Protein AF-A0A9X6YD37-F1 (afdb_monomer)

Organism: Bacillus thuringiensis (NCBI:txid1428)

Radius of gyration: 27.45 Å; Cα contacts (8 Å, |Δi|>4): 552; chains: 1; bounding box: 78×82×68 Å

pLDDT: mean 79.51, std 25.02, range [24.58, 98.94]

Secondary structure (DSSP, 8-state):
-----------------SSHHHHHHHHHHHHHHHHHHHHHHHTTTT--TT-S---------------------------------------------EEETTEEEEE-PPPSS-TTT----B----EEEEEE----STT-SHHHHHHHHHHHHHTT-------SEEE-SS-EEE-S-TTB--S-SSSTTSHHHHHEEEEEEP--TTS-HHHHHHHHHHHHHHHHHHH---GGGEEETHHHH----SHHHHHTT-HHHHHHHHHHHHHHHHS----STTSTTHHHHHHHHHTTS---SBTTB--TTSPPPHHHHHHHHHHHTTPPP-----TTTTTS-GGGHHHHHHHHHTTS-----

Mean predicted aligned error: 15.75 Å

Structure (mmCIF, N/CA/C/O backbone):
data_AF-A0A9X6YD37-F1
#
_entry.id   AF-A0A9X6YD37-F1
#
loop_
_atom_site.group_PDB
_atom_site.id
_atom_site.type_symbol
_atom_site.label_atom_id
_atom_site.label_alt_id
_atom_site.label_comp_id
_atom_site.label_asym_id
_atom_site.label_entity_id
_atom_site.label_seq_id
_atom_site.pdbx_PDB_ins_code
_atom_site.Cartn_x
_atom_site.Cartn_y
_atom_site.Cartn_z
_atom_site.occupancy
_atom_site.B_iso_or_equiv
_atom_site.auth_seq_id
_atom_site.auth_comp_id
_atom_site.auth_asym_id
_atom_site.auth_atom_id
_atom_site.pdbx_PDB_model_num
ATOM 1 N N . MET A 1 1 ? 39.885 62.714 34.997 1.00 41.88 1 MET A N 1
ATOM 2 C CA . MET A 1 1 ? 38.493 62.573 35.474 1.00 41.88 1 MET A CA 1
ATOM 3 C C . MET A 1 1 ? 37.636 63.638 34.804 1.00 41.88 1 MET A C 1
ATOM 5 O O . MET A 1 1 ? 37.645 64.754 35.293 1.00 41.88 1 MET A O 1
ATOM 9 N N . VAL A 1 2 ? 36.972 63.315 33.689 1.00 27.22 2 VAL A N 1
ATOM 10 C CA . VAL A 1 2 ? 35.873 64.084 33.054 1.00 27.22 2 VAL A CA 1
ATOM 11 C C . VAL A 1 2 ? 35.110 63.052 32.198 1.00 27.22 2 VAL A C 1
ATOM 13 O O . VAL A 1 2 ? 35.724 62.433 31.340 1.00 27.22 2 VAL A O 1
ATOM 16 N N . SER A 1 3 ? 33.977 62.547 32.694 1.00 28.02 3 SER A N 1
ATOM 17 C CA . SER A 1 3 ? 32.592 62.860 32.279 1.00 28.02 3 SER A CA 1
ATOM 18 C C . SER A 1 3 ? 32.094 62.009 31.105 1.00 28.02 3 SER A C 1
ATOM 20 O O . SER A 1 3 ? 32.569 62.141 29.984 1.00 28.02 3 SER A O 1
ATOM 22 N N . PHE A 1 4 ? 31.107 61.159 31.400 1.00 29.56 4 PHE A N 1
ATOM 23 C CA . PHE A 1 4 ? 30.283 60.414 30.448 1.00 29.56 4 PHE A CA 1
ATOM 24 C C . PHE A 1 4 ? 29.167 61.318 29.900 1.00 29.56 4 PHE A C 1
ATOM 26 O O . PHE A 1 4 ? 28.528 62.021 30.681 1.00 29.56 4 PHE A O 1
ATOM 33 N N . ALA A 1 5 ? 28.916 61.256 28.591 1.00 30.06 5 ALA A N 1
ATOM 34 C CA . ALA A 1 5 ? 27.665 61.664 27.951 1.00 30.06 5 ALA A CA 1
ATOM 35 C C . ALA A 1 5 ? 27.466 60.866 26.643 1.00 30.06 5 ALA A C 1
ATOM 37 O O . ALA A 1 5 ? 28.423 60.647 25.899 1.00 30.06 5 ALA A O 1
ATOM 38 N N . GLU A 1 6 ? 26.228 60.413 26.430 1.00 32.59 6 GLU A N 1
ATOM 39 C CA . GLU A 1 6 ? 25.647 59.784 25.225 1.00 32.59 6 GLU A CA 1
ATOM 40 C C . GLU A 1 6 ? 25.691 60.772 24.019 1.00 32.59 6 GLU A C 1
ATOM 42 O O . GLU A 1 6 ? 25.964 61.950 24.223 1.00 32.59 6 GLU A O 1
ATOM 47 N N . GLU A 1 7 ? 25.497 60.452 22.728 1.00 30.61 7 GLU A N 1
ATOM 48 C CA . GLU A 1 7 ? 24.493 59.610 22.058 1.00 30.61 7 GLU A CA 1
ATOM 49 C C . GLU A 1 7 ? 24.778 59.535 20.516 1.00 30.61 7 GLU A C 1
ATOM 51 O O . GLU A 1 7 ? 25.411 60.429 19.961 1.00 30.61 7 GLU A O 1
ATOM 56 N N . GLN A 1 8 ? 24.200 58.520 19.843 1.00 28.52 8 GLN A N 1
ATOM 57 C CA . GLN A 1 8 ? 23.796 58.395 18.410 1.00 28.52 8 GLN A CA 1
ATOM 58 C C . GLN A 1 8 ? 24.805 58.132 17.242 1.00 28.52 8 GLN A C 1
ATOM 60 O O . GLN A 1 8 ? 25.531 59.004 16.781 1.00 28.52 8 GLN A O 1
ATOM 65 N N . GLN A 1 9 ? 24.603 56.942 16.631 1.00 30.17 9 GLN A N 1
ATOM 66 C CA . GLN A 1 9 ? 24.305 56.641 15.200 1.00 30.17 9 GLN A CA 1
ATOM 67 C C . GLN A 1 9 ? 25.302 55.960 14.218 1.00 30.17 9 GLN A C 1
ATOM 69 O O . GLN A 1 9 ? 26.293 56.533 13.779 1.00 30.17 9 GLN A O 1
ATOM 74 N N . SER A 1 10 ? 24.791 54.826 13.677 1.00 30.97 10 SER A N 1
ATOM 75 C CA . SER A 1 10 ? 24.916 54.287 12.294 1.00 30.97 10 SER A CA 1
ATOM 76 C C . SER A 1 10 ? 26.166 53.415 11.986 1.00 30.97 10 SER A C 1
ATOM 78 O O . SER A 1 10 ? 27.227 53.678 12.526 1.00 30.97 10 SER A O 1
ATOM 80 N N . VAL A 1 11 ? 26.189 52.327 11.191 1.00 32.78 11 VAL A N 1
ATOM 81 C CA . VAL A 1 11 ? 25.286 51.656 10.227 1.00 32.78 11 VAL A CA 1
ATOM 82 C C . VAL A 1 11 ? 25.618 50.143 10.202 1.00 32.78 11 VAL A C 1
ATOM 84 O O . VAL A 1 11 ? 26.776 49.745 10.300 1.00 32.78 11 VAL A O 1
ATOM 87 N N . ASN A 1 12 ? 24.590 49.310 10.009 1.00 34.09 12 ASN A N 1
ATOM 88 C CA . ASN A 1 12 ? 24.649 47.880 9.673 1.00 34.09 12 ASN A CA 1
ATOM 89 C C . ASN A 1 12 ? 25.434 47.583 8.378 1.00 34.09 12 ASN A C 1
ATOM 91 O O . ASN A 1 12 ? 25.084 48.106 7.325 1.00 34.09 12 ASN A O 1
ATOM 95 N N . ASN A 1 13 ? 26.346 46.607 8.399 1.00 32.19 13 ASN A N 1
ATOM 96 C CA . ASN A 1 13 ? 26.712 45.872 7.183 1.00 32.19 13 ASN A CA 1
ATOM 97 C C . ASN A 1 13 ? 26.864 44.370 7.484 1.00 32.19 13 ASN A C 1
ATOM 99 O O . ASN A 1 13 ? 27.941 43.887 7.824 1.00 32.19 13 ASN A O 1
ATOM 103 N N . LYS A 1 14 ? 25.756 43.624 7.387 1.00 38.66 14 LYS A N 1
ATOM 104 C CA . LYS A 1 14 ? 25.769 42.166 7.209 1.00 38.66 14 LYS A CA 1
ATOM 105 C C . LYS A 1 14 ? 25.257 41.878 5.803 1.00 38.66 14 LYS A C 1
ATOM 107 O O . LYS A 1 14 ? 24.058 41.955 5.549 1.00 38.66 14 LYS A O 1
ATOM 112 N N . GLN A 1 15 ? 26.184 41.587 4.895 1.00 35.03 15 GLN A N 1
ATOM 113 C CA . GLN A 1 15 ? 25.869 41.036 3.583 1.00 35.03 15 GLN A CA 1
ATOM 114 C C . GLN A 1 15 ? 25.327 39.608 3.719 1.00 35.03 15 GLN A C 1
ATOM 116 O O . GLN A 1 15 ? 25.775 38.816 4.547 1.00 35.03 15 GLN A O 1
ATOM 121 N N . SER A 1 16 ? 24.324 39.348 2.888 1.00 39.00 16 SER A N 1
ATOM 122 C CA . SER A 1 16 ? 23.495 38.153 2.778 1.00 39.00 16 SER A CA 1
ATOM 123 C C . SER A 1 16 ? 24.267 36.952 2.215 1.00 39.00 16 SER A C 1
ATOM 125 O O . SER A 1 16 ? 24.843 37.049 1.135 1.00 39.00 16 SER A O 1
ATOM 127 N N . THR A 1 17 ? 24.239 35.812 2.912 1.00 41.12 17 THR A N 1
ATOM 128 C CA . THR A 1 17 ? 24.793 34.519 2.451 1.00 41.12 17 THR A CA 1
ATOM 129 C C . THR A 1 17 ? 23.745 33.401 2.349 1.00 41.12 17 THR A C 1
ATOM 131 O O . THR A 1 17 ? 24.103 32.242 2.167 1.00 41.12 17 THR A O 1
ATOM 134 N N . SER A 1 18 ? 22.443 33.701 2.410 1.00 44.03 18 SER A N 1
ATOM 135 C CA . SER A 1 18 ? 21.394 32.665 2.486 1.00 44.03 18 SER A CA 1
ATOM 136 C C . SER A 1 18 ? 20.695 32.299 1.167 1.00 44.03 18 SER A C 1
ATOM 138 O O . SER A 1 18 ? 19.870 31.395 1.174 1.00 44.03 18 SER A O 1
ATOM 140 N N . LEU A 1 19 ? 21.012 32.930 0.029 1.00 38.62 19 LEU A N 1
ATOM 141 C CA . LEU A 1 19 ? 20.291 32.684 -1.239 1.00 38.62 19 LEU A CA 1
ATOM 142 C C . LEU A 1 19 ? 21.006 31.748 -2.231 1.00 38.62 19 LEU A C 1
ATOM 144 O O . LEU A 1 19 ? 20.349 31.160 -3.083 1.00 38.62 19 LEU A O 1
ATOM 148 N N . GLN A 1 20 ? 22.328 31.562 -2.132 1.00 38.41 20 GLN A N 1
ATOM 149 C CA . GLN A 1 20 ? 23.073 30.723 -3.090 1.00 38.41 20 GLN A CA 1
ATOM 150 C C . GLN A 1 20 ? 23.093 29.232 -2.728 1.00 38.41 20 GLN A C 1
ATOM 152 O O . GLN A 1 20 ? 23.161 28.396 -3.622 1.00 38.41 20 GLN A O 1
ATOM 157 N N . VAL A 1 21 ? 22.995 28.879 -1.441 1.00 41.38 21 VAL A N 1
ATOM 158 C CA . VAL A 1 21 ? 23.021 27.472 -0.999 1.00 41.38 21 VAL A CA 1
ATOM 159 C C . VAL A 1 21 ? 21.741 26.742 -1.413 1.00 41.38 21 VAL A C 1
ATOM 161 O O . VAL A 1 21 ? 21.817 25.624 -1.909 1.00 41.38 21 VAL A O 1
ATOM 164 N N . GLN A 1 22 ? 20.587 27.403 -1.292 1.00 39.09 22 GLN A N 1
ATOM 165 C CA . GLN A 1 22 ? 19.283 26.807 -1.592 1.00 39.09 22 GLN A CA 1
ATOM 166 C C . GLN A 1 22 ? 19.053 26.613 -3.102 1.00 39.09 22 GLN A C 1
ATOM 168 O O . GLN A 1 22 ? 18.557 25.574 -3.525 1.00 39.09 22 GLN A O 1
ATOM 173 N N . GLY A 1 23 ? 19.520 27.555 -3.932 1.00 35.28 23 GLY A N 1
ATOM 174 C CA . GLY A 1 23 ? 19.479 27.404 -5.391 1.00 35.28 23 GLY A CA 1
ATOM 175 C C . GLY A 1 23 ? 20.362 26.263 -5.911 1.00 35.28 23 GLY A C 1
ATOM 176 O O . GLY A 1 23 ? 20.002 25.609 -6.885 1.00 35.28 23 GLY A O 1
ATOM 177 N N . ASN A 1 24 ? 21.488 25.980 -5.246 1.00 48.34 24 ASN A N 1
ATOM 178 C CA . ASN A 1 24 ? 22.375 24.881 -5.631 1.00 48.34 24 ASN A CA 1
ATOM 179 C C . ASN A 1 24 ? 21.826 23.511 -5.204 1.00 48.34 24 ASN A C 1
ATOM 181 O O . ASN A 1 24 ? 21.979 22.546 -5.946 1.00 48.34 24 ASN A O 1
ATOM 185 N N . THR A 1 25 ? 21.178 23.414 -4.037 1.00 51.91 25 THR A N 1
ATOM 186 C CA . THR A 1 25 ? 20.537 22.169 -3.582 1.00 51.91 25 THR A CA 1
ATOM 187 C C . THR A 1 25 ? 19.315 21.810 -4.417 1.00 51.91 25 THR A C 1
ATOM 189 O O . THR A 1 25 ? 19.158 20.642 -4.759 1.00 51.91 25 THR A O 1
ATOM 192 N N . ASP A 1 26 ? 18.501 22.795 -4.808 1.00 50.69 26 ASP A N 1
ATOM 193 C CA . ASP A 1 26 ? 17.331 22.552 -5.657 1.00 50.69 26 ASP A CA 1
ATOM 194 C C . ASP A 1 26 ? 17.757 22.102 -7.061 1.00 50.69 26 ASP A C 1
ATOM 196 O O . ASP A 1 26 ? 17.211 21.135 -7.586 1.00 50.69 26 ASP A O 1
ATOM 200 N N . GLN A 1 27 ? 18.792 22.720 -7.650 1.00 50.16 27 GLN A N 1
ATOM 201 C CA . GLN A 1 27 ? 19.320 22.257 -8.936 1.00 50.16 27 GLN A CA 1
ATOM 202 C C . GLN A 1 27 ? 19.935 20.856 -8.847 1.00 50.16 27 GLN A C 1
ATOM 204 O O . GLN A 1 27 ? 19.638 20.014 -9.694 1.00 50.16 27 GLN A O 1
ATOM 209 N N . LEU A 1 28 ? 20.718 20.562 -7.804 1.00 59.84 28 LEU A N 1
ATOM 210 C CA . LEU A 1 28 ? 21.297 19.230 -7.617 1.00 59.84 28 LEU A CA 1
ATOM 211 C C . LEU A 1 28 ? 20.200 18.159 -7.466 1.00 59.84 28 LEU A C 1
ATOM 213 O O . LEU A 1 28 ? 20.264 17.133 -8.140 1.00 59.84 28 LEU A O 1
ATOM 217 N N . GLN A 1 29 ? 19.153 18.439 -6.679 1.00 62.69 29 GLN A N 1
ATOM 218 C CA . GLN A 1 29 ? 18.010 17.539 -6.500 1.00 62.69 29 GLN A CA 1
ATOM 219 C C . GLN A 1 29 ? 17.231 17.323 -7.808 1.00 62.69 29 GLN A C 1
ATOM 221 O O . GLN A 1 29 ? 16.863 16.195 -8.131 1.00 62.69 29 GLN A O 1
ATOM 226 N N . THR A 1 30 ? 17.018 18.376 -8.607 1.00 62.97 30 THR A N 1
ATOM 227 C CA . THR A 1 30 ? 16.357 18.231 -9.918 1.00 62.97 30 THR A CA 1
ATOM 228 C C . THR A 1 30 ? 17.178 17.385 -10.889 1.00 62.97 30 THR A C 1
ATOM 230 O O . THR A 1 30 ? 16.616 16.552 -11.596 1.00 62.97 30 THR A O 1
ATOM 233 N N . THR A 1 31 ? 18.512 17.513 -10.878 1.00 67.69 31 THR A N 1
ATOM 234 C CA . THR A 1 31 ? 19.377 16.679 -11.726 1.00 67.69 31 THR A CA 1
ATOM 235 C C . THR A 1 31 ? 19.383 15.212 -11.299 1.00 67.69 31 THR A C 1
ATOM 237 O O . THR A 1 31 ? 19.421 14.335 -12.161 1.00 67.69 31 THR A O 1
ATOM 240 N N . THR A 1 32 ? 19.293 14.925 -9.995 1.00 77.06 32 THR A N 1
ATOM 241 C CA . THR A 1 32 ? 19.176 13.548 -9.496 1.00 77.06 32 THR A CA 1
ATOM 242 C C . THR A 1 32 ? 17.808 12.939 -9.796 1.00 77.06 32 THR A C 1
ATOM 244 O O . THR A 1 32 ? 17.746 11.774 -10.181 1.00 77.06 32 THR A O 1
ATOM 247 N N . ASP A 1 33 ? 16.725 13.716 -9.711 1.00 82.81 33 ASP A N 1
ATOM 248 C CA . ASP A 1 33 ? 15.375 13.244 -10.047 1.00 82.81 33 ASP A CA 1
ATOM 249 C C . ASP A 1 33 ? 15.251 12.927 -11.549 1.00 82.81 33 ASP A C 1
ATOM 251 O O . ASP A 1 33 ? 14.711 11.887 -11.923 1.00 82.81 33 ASP A O 1
ATOM 255 N N . GLU A 1 34 ? 15.812 13.760 -12.433 1.00 87.25 34 GLU A N 1
ATOM 256 C CA . GLU A 1 34 ? 15.837 13.471 -13.874 1.00 87.25 34 GLU A CA 1
ATOM 257 C C . GLU A 1 34 ? 16.631 12.201 -14.211 1.00 87.25 34 GLU A C 1
ATOM 259 O O . GLU A 1 34 ? 16.234 11.431 -15.089 1.00 87.25 34 GLU A O 1
ATOM 264 N N . GLN A 1 35 ? 17.759 11.972 -13.532 1.00 88.50 35 GLN A N 1
ATOM 265 C CA . GLN A 1 35 ? 18.550 10.750 -13.698 1.00 88.50 35 GLN A CA 1
ATOM 266 C C . GLN A 1 35 ? 17.790 9.520 -13.197 1.00 88.50 35 GLN A C 1
ATOM 268 O O . GLN A 1 35 ? 17.765 8.500 -13.889 1.00 88.50 35 GLN A O 1
ATOM 273 N N . ALA A 1 36 ? 17.122 9.630 -12.047 1.00 90.06 36 ALA A N 1
ATOM 274 C CA . ALA A 1 36 ? 16.279 8.571 -11.516 1.00 90.06 36 ALA A CA 1
ATOM 275 C C . ALA A 1 36 ? 15.148 8.227 -12.493 1.00 90.06 36 ALA A C 1
ATOM 277 O O . ALA A 1 36 ? 15.006 7.064 -12.860 1.00 90.06 36 ALA A O 1
ATOM 278 N N . LEU A 1 37 ? 14.409 9.217 -13.002 1.00 91.50 37 LEU A N 1
ATOM 279 C CA . LEU A 1 37 ? 13.328 8.998 -13.970 1.00 91.50 37 LEU A CA 1
ATOM 280 C C . LEU A 1 37 ? 13.812 8.315 -15.253 1.00 91.50 37 LEU A C 1
ATOM 282 O O . LEU A 1 37 ? 13.164 7.384 -15.722 1.00 91.50 37 LEU A O 1
ATOM 286 N N . LYS A 1 38 ? 14.968 8.724 -15.790 1.00 90.25 38 LYS A N 1
ATOM 287 C CA . LYS A 1 38 ? 15.583 8.057 -16.951 1.00 90.25 38 LYS A CA 1
ATOM 288 C C . LYS A 1 38 ? 15.954 6.608 -16.648 1.00 90.25 38 LYS A C 1
ATOM 290 O O . LYS A 1 38 ? 15.753 5.744 -17.490 1.00 90.25 38 LYS A O 1
ATOM 295 N N . SER A 1 39 ? 16.480 6.336 -15.453 1.00 92.19 39 SER A N 1
ATOM 296 C CA . SER A 1 39 ? 16.801 4.964 -15.049 1.00 92.19 39 SER A CA 1
ATOM 297 C C . SER A 1 39 ? 15.550 4.101 -14.882 1.00 92.19 39 SER A C 1
ATOM 299 O O . SER A 1 39 ? 15.573 2.923 -15.223 1.00 92.19 39 SER A O 1
ATOM 301 N N . ILE A 1 40 ? 14.458 4.685 -14.372 1.00 90.25 40 ILE A N 1
ATOM 302 C CA . ILE A 1 40 ? 13.177 3.998 -14.211 1.00 90.25 40 ILE A CA 1
ATOM 303 C C . ILE A 1 40 ? 12.614 3.669 -15.589 1.00 90.25 40 ILE A C 1
ATOM 305 O O . ILE A 1 40 ? 12.310 2.508 -15.826 1.00 90.25 40 ILE A O 1
ATOM 309 N N . GLU A 1 41 ? 12.576 4.627 -16.518 1.00 87.62 41 GLU A N 1
ATOM 310 C CA . GLU A 1 41 ? 12.210 4.356 -17.915 1.00 87.62 41 GLU A CA 1
ATOM 311 C C . GLU A 1 41 ? 13.028 3.192 -18.493 1.00 87.62 41 GLU A C 1
ATOM 313 O O . GLU A 1 41 ? 12.453 2.205 -18.944 1.00 87.62 41 GLU A O 1
ATOM 318 N N . ALA A 1 42 ? 14.357 3.241 -18.363 1.00 84.88 42 ALA A N 1
ATOM 319 C CA . ALA A 1 42 ? 15.250 2.207 -18.882 1.00 84.88 42 ALA A CA 1
ATOM 320 C C . ALA A 1 42 ? 15.012 0.816 -18.263 1.00 84.88 42 ALA A C 1
ATOM 322 O O . ALA A 1 42 ? 15.075 -0.183 -18.973 1.00 84.88 42 ALA A O 1
ATOM 323 N N . SER A 1 43 ? 14.690 0.722 -16.963 1.00 83.50 43 SER A N 1
ATOM 324 C CA . SER A 1 43 ? 14.372 -0.564 -16.298 1.00 83.50 43 SER A CA 1
ATOM 325 C C . SER A 1 43 ? 13.112 -1.247 -16.837 1.00 83.50 43 SER A C 1
ATOM 327 O O . SER A 1 43 ? 12.800 -2.392 -16.507 1.00 83.50 43 SER A O 1
ATOM 329 N N . PHE A 1 44 ? 12.385 -0.530 -17.678 1.00 81.62 44 PHE A N 1
ATOM 330 C CA . PHE A 1 44 ? 11.038 -0.834 -18.065 1.00 81.62 44 PHE A CA 1
ATOM 331 C C . PHE A 1 44 ? 10.864 -0.889 -19.592 1.00 81.62 44 PHE A C 1
ATOM 333 O O . PHE A 1 44 ? 9.889 -1.485 -20.035 1.00 81.62 44 PHE A O 1
ATOM 340 N N . GLU A 1 45 ? 11.814 -0.396 -20.395 1.00 71.62 45 GLU A N 1
ATOM 341 C CA . GLU A 1 45 ? 11.764 -0.364 -21.871 1.00 71.62 45 GLU A CA 1
ATOM 342 C C . GLU A 1 45 ? 11.360 -1.702 -22.529 1.00 71.62 45 GLU A C 1
ATOM 344 O O . GLU A 1 45 ? 10.629 -1.698 -23.516 1.00 71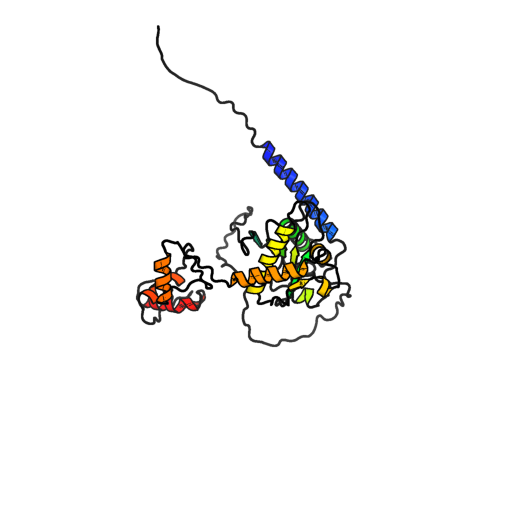.62 45 GLU A O 1
ATOM 349 N N . GLU A 1 46 ? 11.764 -2.848 -21.967 1.00 65.62 46 GLU A N 1
ATOM 350 C CA . GLU A 1 46 ? 11.473 -4.185 -22.524 1.00 65.62 46 GLU A CA 1
ATOM 351 C C . GLU A 1 46 ? 10.369 -4.959 -21.775 1.00 65.62 46 GLU A C 1
ATOM 353 O O . GLU A 1 46 ? 10.124 -6.137 -22.042 1.00 65.62 46 GLU A O 1
ATOM 358 N N . VAL A 1 47 ? 9.695 -4.330 -20.809 1.00 71.12 47 VAL A N 1
ATOM 359 C CA . VAL A 1 47 ? 8.711 -5.003 -19.949 1.00 71.12 47 VAL A CA 1
ATOM 360 C C . VAL A 1 47 ? 7.292 -4.741 -20.451 1.00 71.12 47 VAL A C 1
ATOM 362 O O . VAL A 1 47 ? 6.796 -3.627 -20.309 1.00 71.12 47 VAL A O 1
ATOM 365 N N . ASP A 1 48 ? 6.605 -5.773 -20.947 1.00 78.44 48 ASP A N 1
ATOM 366 C CA . ASP A 1 48 ? 5.160 -5.741 -21.217 1.00 78.44 48 ASP A CA 1
ATOM 367 C C . ASP A 1 48 ? 4.388 -6.497 -20.125 1.00 78.44 48 ASP A C 1
ATOM 369 O O . ASP A 1 48 ? 4.435 -7.727 -20.017 1.00 78.44 48 ASP A O 1
ATOM 373 N N . GLY A 1 49 ? 3.652 -5.744 -19.311 1.00 72.19 49 GLY A N 1
ATOM 374 C CA . GLY A 1 49 ? 2.817 -6.244 -18.227 1.00 72.19 49 GLY A CA 1
ATOM 375 C C . GLY A 1 49 ? 1.584 -7.027 -18.688 1.00 72.19 49 GLY A C 1
ATOM 376 O O . GLY A 1 49 ? 1.009 -7.750 -17.871 1.00 72.19 49 GLY A O 1
ATOM 377 N N . ARG A 1 50 ? 1.190 -6.959 -19.971 1.00 79.69 50 ARG A N 1
ATOM 378 C CA . ARG A 1 50 ? 0.167 -7.853 -20.548 1.00 79.69 50 ARG A CA 1
ATOM 379 C C . ARG A 1 50 ? 0.702 -9.262 -20.778 1.00 79.69 50 ARG A C 1
ATOM 381 O O . ARG A 1 50 ? -0.071 -10.202 -20.709 1.00 79.69 50 ARG A O 1
ATOM 388 N N . GLY A 1 51 ? 1.999 -9.445 -21.006 1.00 60.19 51 GLY A N 1
ATOM 389 C CA . GLY A 1 51 ? 2.546 -10.728 -21.453 1.00 60.19 51 GLY A CA 1
ATOM 390 C C . GLY A 1 51 ? 2.227 -11.016 -22.928 1.00 60.19 51 GLY A C 1
ATOM 391 O O . GLY A 1 51 ? 1.184 -10.629 -23.451 1.00 60.19 51 GLY A O 1
ATOM 392 N N . GLY A 1 52 ? 3.155 -11.687 -23.618 1.00 43.38 52 GLY A N 1
ATOM 393 C CA . GLY A 1 52 ? 3.084 -11.971 -25.055 1.00 43.38 52 GLY A CA 1
ATOM 394 C C . GLY A 1 52 ? 1.926 -12.896 -25.442 1.00 43.38 52 GLY A C 1
ATOM 395 O O . GLY A 1 52 ? 2.111 -14.093 -25.639 1.00 43.38 52 GLY A O 1
ATOM 396 N N . GLY A 1 53 ? 0.737 -12.324 -25.591 1.00 36.72 53 GLY A N 1
ATOM 397 C CA . GLY A 1 53 ? -0.427 -12.908 -26.235 1.00 36.72 53 GLY A CA 1
ATOM 398 C C . GLY A 1 53 ? -1.000 -11.862 -27.178 1.00 36.72 53 GLY A C 1
ATOM 399 O O . GLY A 1 53 ? -1.322 -10.754 -26.765 1.00 36.72 53 GLY A O 1
ATOM 400 N N . THR A 1 54 ? -1.076 -12.192 -28.465 1.00 29.08 54 THR A N 1
ATOM 401 C CA . THR A 1 54 ? -1.659 -11.344 -29.509 1.00 29.08 54 THR A CA 1
ATOM 402 C C . THR A 1 54 ? -2.984 -10.738 -29.052 1.00 29.08 54 THR A C 1
ATOM 404 O O . THR A 1 54 ? -3.921 -11.477 -28.750 1.00 29.08 54 THR A O 1
ATOM 407 N N . VAL A 1 55 ? -3.077 -9.408 -29.059 1.00 34.22 55 VAL A N 1
ATOM 408 C CA . VAL A 1 55 ? -4.345 -8.686 -28.941 1.00 34.22 55 VAL A CA 1
ATOM 409 C C . VAL A 1 55 ? -5.209 -9.072 -30.149 1.00 34.22 55 VAL A C 1
ATOM 411 O O . VAL A 1 55 ? -5.046 -8.522 -31.238 1.00 34.22 55 VAL A O 1
ATOM 414 N N . ASP A 1 56 ? -6.102 -10.056 -30.006 1.00 29.89 56 ASP A N 1
ATOM 415 C CA . ASP A 1 56 ? -7.156 -10.272 -31.000 1.00 29.89 56 ASP A CA 1
ATOM 416 C C . ASP A 1 56 ? -8.219 -9.197 -30.774 1.00 29.89 56 ASP A C 1
ATOM 418 O O . ASP A 1 56 ? -9.118 -9.336 -29.947 1.00 29.89 56 ASP A O 1
ATOM 422 N N . ASN A 1 57 ? -8.105 -8.103 -31.529 1.00 31.44 57 ASN A N 1
ATOM 423 C CA . ASN A 1 57 ? -9.056 -6.986 -31.588 1.00 31.44 57 ASN A CA 1
ATOM 424 C C . ASN A 1 57 ? -10.439 -7.382 -32.161 1.00 31.44 57 ASN A C 1
ATOM 426 O O . ASN A 1 57 ? -11.115 -6.584 -32.808 1.00 31.44 57 ASN A O 1
ATOM 430 N N . ARG A 1 58 ? -10.892 -8.622 -31.955 1.00 30.05 58 ARG A N 1
ATOM 431 C CA . ARG A 1 58 ? -12.179 -9.137 -32.430 1.00 30.05 58 ARG A CA 1
ATOM 432 C C . ARG A 1 58 ? -12.882 -9.938 -31.346 1.00 30.05 58 ARG A C 1
ATOM 434 O O . ARG A 1 58 ? -13.040 -11.146 -31.466 1.00 30.05 58 ARG A O 1
ATOM 441 N N . LYS A 1 59 ? -13.358 -9.238 -30.318 1.00 31.00 59 LYS A N 1
ATOM 442 C CA . LYS A 1 59 ? -14.571 -9.601 -29.559 1.00 31.00 59 LYS A CA 1
ATOM 443 C C . LYS A 1 59 ? -15.038 -8.428 -28.695 1.00 31.00 59 LYS A C 1
ATOM 445 O O . LYS A 1 59 ? -15.235 -8.546 -27.495 1.00 31.00 59 LYS A O 1
ATOM 450 N N . VAL A 1 60 ? -15.247 -7.282 -29.339 1.00 31.55 60 VAL A N 1
ATOM 451 C CA . VAL A 1 60 ? -16.098 -6.221 -28.788 1.00 31.55 60 VAL A CA 1
ATOM 452 C C . VAL A 1 60 ? -17.490 -6.417 -29.373 1.00 31.55 60 VAL A C 1
ATOM 454 O O . VAL A 1 60 ? -17.911 -5.668 -30.239 1.00 31.55 60 VAL A O 1
ATOM 457 N N . ASP A 1 61 ? -18.154 -7.510 -29.003 1.00 32.41 61 ASP A N 1
ATOM 458 C CA . ASP A 1 61 ? -19.614 -7.554 -29.020 1.00 32.41 61 ASP A CA 1
ATOM 459 C C . ASP A 1 61 ? -20.135 -8.815 -28.337 1.00 32.41 61 ASP A C 1
ATOM 461 O O . ASP A 1 61 ? -19.583 -9.906 -28.488 1.00 32.41 61 ASP A O 1
ATOM 465 N N . SER A 1 62 ? -21.250 -8.642 -27.633 1.00 31.05 62 SER A N 1
ATOM 466 C CA . SER A 1 62 ? -22.000 -9.628 -26.850 1.00 31.05 62 SER A CA 1
ATOM 467 C C . SER A 1 62 ? -21.405 -10.013 -25.489 1.00 31.05 62 SER A C 1
ATOM 469 O O . SER A 1 62 ? -20.685 -10.990 -25.351 1.00 31.05 62 SER A O 1
ATOM 471 N N . LEU A 1 63 ? -21.832 -9.299 -24.446 1.00 28.88 63 LEU A N 1
ATOM 472 C CA . LEU A 1 63 ? -22.505 -9.930 -23.308 1.00 28.88 63 LEU A CA 1
ATOM 473 C C . LEU A 1 63 ? -23.513 -8.927 -22.734 1.00 28.88 63 LEU A C 1
ATOM 475 O O . LEU A 1 63 ? -23.177 -7.858 -22.229 1.00 28.88 63 LEU A O 1
ATOM 479 N N . GLN A 1 64 ? -24.785 -9.265 -22.932 1.00 28.48 64 GLN A N 1
ATOM 480 C CA . GLN A 1 64 ? -25.940 -8.527 -22.455 1.00 28.48 64 GLN A CA 1
ATOM 481 C C . GLN A 1 64 ? -26.037 -8.581 -20.928 1.00 28.48 64 GLN A C 1
ATOM 483 O O . GLN A 1 64 ? -25.801 -9.613 -20.307 1.00 28.48 64 GLN A O 1
ATOM 488 N N . ARG A 1 65 ? -26.461 -7.438 -20.383 1.00 33.59 65 ARG A N 1
ATOM 489 C CA . ARG A 1 65 ? -27.166 -7.208 -19.115 1.00 33.59 65 ARG A CA 1
ATOM 490 C C . ARG A 1 65 ? -27.630 -8.477 -18.384 1.00 33.59 65 ARG A C 1
ATOM 492 O O . ARG A 1 65 ? -28.571 -9.136 -18.820 1.00 33.59 65 ARG A O 1
ATOM 499 N N . SER A 1 66 ? -27.101 -8.679 -17.183 1.00 27.34 66 SER A N 1
ATOM 500 C CA . SER A 1 66 ? -27.874 -9.241 -16.077 1.00 27.34 66 SER A CA 1
ATOM 501 C C . SER A 1 66 ? -27.953 -8.185 -14.982 1.00 27.34 66 SER A C 1
ATOM 503 O O . SER A 1 66 ? -26.938 -7.826 -14.388 1.00 27.34 66 SER A O 1
ATOM 505 N N . GLU A 1 67 ? -29.155 -7.657 -14.760 1.00 34.97 67 GLU A N 1
ATOM 506 C CA . GLU A 1 67 ? -29.470 -6.850 -13.585 1.00 34.97 67 GLU A CA 1
ATOM 507 C C . GLU A 1 67 ? -29.248 -7.709 -12.335 1.00 34.97 67 GLU A C 1
ATOM 509 O O . GLU A 1 67 ? -29.895 -8.738 -12.148 1.00 34.97 67 GLU A O 1
ATOM 514 N N . GLY A 1 68 ? -28.284 -7.301 -11.512 1.00 26.23 68 GLY A N 1
ATOM 515 C CA . GLY A 1 68 ? -27.917 -7.948 -10.263 1.00 26.23 68 GLY A CA 1
ATOM 516 C C . GLY A 1 68 ? -27.633 -6.870 -9.228 1.00 26.23 68 GLY A C 1
ATOM 517 O O . GLY A 1 68 ? -26.671 -6.124 -9.353 1.00 26.23 68 GLY A O 1
ATOM 518 N N . ILE A 1 69 ? -28.556 -6.774 -8.278 1.00 26.94 69 ILE A N 1
ATOM 519 C CA . ILE A 1 69 ? -28.595 -5.987 -7.040 1.00 26.94 69 ILE A CA 1
ATOM 520 C C . ILE A 1 69 ? -27.218 -5.440 -6.613 1.00 26.94 69 ILE A C 1
ATOM 522 O O . ILE A 1 69 ? -26.328 -6.188 -6.218 1.00 26.94 69 ILE A O 1
ATOM 526 N N . HIS A 1 70 ? -27.082 -4.115 -6.693 1.00 26.53 70 HIS A N 1
ATOM 527 C CA . HIS A 1 70 ? -25.901 -3.357 -6.293 1.00 26.53 70 HIS A CA 1
ATOM 528 C C . HIS A 1 70 ? -25.792 -3.268 -4.765 1.00 26.53 70 HIS A C 1
ATOM 530 O O . HIS A 1 70 ? -26.580 -2.569 -4.129 1.00 26.53 70 HIS A O 1
ATOM 536 N N . GLU A 1 71 ? -24.778 -3.910 -4.190 1.00 27.97 71 GLU A N 1
ATOM 537 C CA . GLU A 1 71 ? -24.174 -3.460 -2.936 1.00 27.97 71 GLU A CA 1
ATOM 538 C C . GLU A 1 71 ? -22.962 -2.582 -3.288 1.00 27.97 71 GLU A C 1
ATOM 540 O O . GLU A 1 71 ? -22.013 -3.029 -3.932 1.00 27.97 71 GLU A O 1
ATOM 545 N N . GLU A 1 72 ? -23.026 -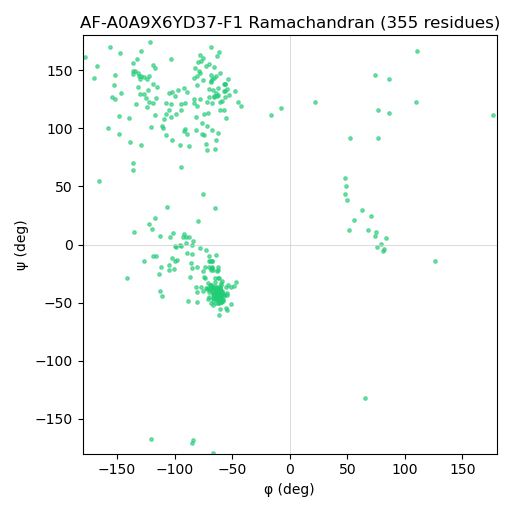1.296 -2.928 1.00 31.23 72 GLU A N 1
ATOM 546 C CA . GLU A 1 72 ? -21.918 -0.345 -3.049 1.00 31.23 72 GLU A CA 1
ATOM 547 C C . GLU A 1 72 ? -20.792 -0.723 -2.078 1.00 31.23 72 GLU A C 1
ATOM 549 O O . GLU A 1 72 ? -20.806 -0.344 -0.907 1.00 31.23 72 GLU A O 1
ATOM 554 N N . THR A 1 73 ? -19.755 -1.402 -2.562 1.00 30.25 73 THR A N 1
ATOM 555 C CA . THR A 1 73 ? -18.448 -1.383 -1.895 1.00 30.25 73 THR A CA 1
ATOM 556 C C . THR A 1 73 ? -17.638 -0.196 -2.411 1.00 30.25 73 THR A C 1
ATOM 558 O O . THR A 1 73 ? -16.861 -0.311 -3.356 1.00 30.25 73 THR A O 1
ATOM 561 N N . GLY A 1 74 ? -17.896 0.953 -1.783 1.00 30.58 74 GLY A N 1
ATOM 562 C CA . GLY A 1 74 ? -16.907 1.952 -1.372 1.00 30.58 74 GLY A CA 1
ATOM 563 C C . GLY A 1 74 ? -15.920 2.477 -2.412 1.00 30.58 74 GLY A C 1
ATOM 564 O O . GLY A 1 74 ? -14.783 2.021 -2.492 1.00 30.58 74 GLY A O 1
ATOM 565 N N . THR A 1 75 ? -16.290 3.574 -3.067 1.00 27.67 75 THR A N 1
ATOM 566 C CA . THR A 1 75 ? -15.313 4.614 -3.412 1.00 27.67 75 THR A CA 1
ATOM 567 C C . THR A 1 75 ? -14.814 5.224 -2.097 1.00 27.67 75 THR A C 1
ATOM 569 O O . THR A 1 75 ? -15.631 5.663 -1.286 1.00 27.67 75 THR A O 1
ATOM 572 N N . LEU A 1 76 ? -13.503 5.292 -1.857 1.00 32.47 76 LEU A N 1
ATOM 573 C CA . LEU A 1 76 ? -12.972 6.155 -0.798 1.00 32.47 76 LEU A CA 1
ATOM 574 C C . LEU A 1 76 ? -13.083 7.613 -1.272 1.00 32.47 76 LEU A C 1
ATOM 576 O O . LEU A 1 76 ? -12.167 8.154 -1.879 1.00 32.47 76 LEU A O 1
ATOM 580 N N . THR A 1 77 ? -14.230 8.252 -1.037 1.00 27.61 77 THR A N 1
ATOM 581 C CA . THR A 1 77 ? -14.399 9.704 -1.210 1.00 27.61 77 THR A CA 1
ATOM 582 C C . THR A 1 77 ? -14.489 10.401 0.141 1.00 27.61 77 THR A C 1
ATOM 584 O O . THR A 1 77 ? -15.406 10.143 0.920 1.00 27.61 77 THR A O 1
ATOM 587 N N . VAL A 1 78 ? -13.580 11.346 0.384 1.00 29.28 78 VAL A N 1
ATOM 588 C CA . VAL A 1 78 ? -13.733 12.406 1.396 1.00 29.28 78 VAL A CA 1
ATOM 589 C C . VAL A 1 78 ? -14.632 13.517 0.803 1.00 29.28 78 VAL A C 1
ATOM 591 O O . VAL A 1 78 ? -14.582 13.739 -0.409 1.00 29.28 78 VAL A O 1
ATOM 594 N N . PRO A 1 79 ? -15.491 14.207 1.588 1.00 26.27 79 PRO A N 1
ATOM 595 C CA . PRO A 1 79 ? -16.605 14.997 1.056 1.00 26.27 79 PRO A CA 1
ATOM 596 C C . PRO A 1 79 ? -16.167 16.190 0.201 1.00 26.27 79 PRO A C 1
ATOM 598 O O . PRO A 1 79 ? -15.367 17.026 0.620 1.00 26.27 79 PRO A O 1
ATOM 601 N N . ASN A 1 80 ? -16.771 16.308 -0.981 1.00 26.59 80 ASN A N 1
ATOM 602 C CA . ASN A 1 80 ? -16.569 17.416 -1.904 1.00 26.59 80 ASN A CA 1
ATOM 603 C C . ASN A 1 80 ? -17.435 18.614 -1.472 1.00 26.59 80 ASN A C 1
ATOM 605 O O . ASN A 1 80 ? -18.660 18.573 -1.578 1.00 26.59 80 ASN A O 1
ATOM 609 N N . ASN A 1 81 ? -16.815 19.686 -0.972 1.00 27.14 81 ASN A N 1
ATOM 610 C CA . ASN A 1 81 ? -17.517 20.931 -0.671 1.00 27.14 81 ASN A CA 1
ATOM 611 C C . ASN A 1 81 ? -17.690 21.733 -1.969 1.00 27.14 81 ASN A C 1
ATOM 613 O O . ASN A 1 81 ? -16.774 22.401 -2.453 1.00 27.14 81 ASN A O 1
ATOM 617 N N . SER A 1 82 ? -18.872 21.634 -2.568 1.00 26.02 82 SER A N 1
ATOM 618 C CA . SER A 1 82 ? -19.229 22.350 -3.785 1.00 26.02 82 SER A CA 1
ATOM 619 C C . SER A 1 82 ? -19.420 23.843 -3.510 1.00 26.02 82 SER A C 1
ATOM 621 O O . SER A 1 82 ? -20.483 24.266 -3.065 1.00 26.02 82 SER A O 1
ATOM 623 N N . ASN A 1 83 ? -18.422 24.657 -3.855 1.00 27.31 83 ASN A N 1
ATOM 624 C CA . ASN A 1 83 ? -18.645 26.035 -4.292 1.00 27.31 83 ASN A CA 1
ATOM 625 C C . ASN A 1 83 ? -17.581 26.447 -5.315 1.00 27.31 83 ASN A C 1
ATOM 627 O O . ASN A 1 83 ? -16.468 26.859 -4.996 1.00 27.31 83 ASN A O 1
ATOM 631 N N . ARG A 1 84 ? -17.949 26.300 -6.591 1.00 30.16 84 ARG A N 1
ATOM 632 C CA . ARG A 1 84 ? -17.127 26.631 -7.753 1.00 30.16 84 ARG A CA 1
ATOM 633 C C . ARG A 1 84 ? -17.403 28.078 -8.161 1.00 30.16 84 ARG A C 1
ATOM 635 O O . ARG A 1 84 ? -18.350 28.347 -8.892 1.00 30.16 84 ARG A O 1
ATOM 642 N N . THR A 1 85 ? -16.530 29.001 -7.770 1.00 24.58 85 THR A N 1
ATOM 643 C CA . THR A 1 85 ? -16.344 30.269 -8.495 1.00 24.58 85 THR A CA 1
ATOM 644 C C . THR A 1 85 ? -14.910 30.356 -8.996 1.00 24.58 85 THR A C 1
ATOM 646 O O . THR A 1 85 ? -13.964 30.259 -8.220 1.00 24.58 85 THR A O 1
ATOM 649 N N . LYS A 1 86 ? -14.777 30.501 -10.322 1.00 36.56 86 LYS A N 1
ATOM 650 C CA . LYS A 1 86 ? -13.529 30.636 -11.087 1.00 36.56 86 LYS A CA 1
ATOM 651 C C . LYS A 1 86 ? -12.526 31.569 -10.392 1.00 36.56 86 LYS A C 1
ATOM 653 O O . LYS A 1 86 ? -12.788 32.767 -10.298 1.00 36.56 86 LYS A O 1
ATOM 658 N N . ARG A 1 87 ? -11.345 31.062 -10.023 1.00 27.89 87 ARG A N 1
ATOM 659 C CA . ARG A 1 87 ? -10.149 31.893 -9.812 1.00 27.89 87 ARG A CA 1
ATOM 660 C C . ARG A 1 87 ? -8.856 31.095 -10.022 1.00 27.89 87 ARG A C 1
ATOM 662 O O . ARG A 1 87 ? -8.696 30.028 -9.455 1.00 27.89 87 ARG A O 1
ATOM 669 N N . SER A 1 88 ? -8.017 31.666 -10.890 1.00 24.83 88 SER A N 1
ATOM 670 C CA . SER A 1 88 ? -6.560 31.560 -11.080 1.00 24.83 88 SER A CA 1
ATOM 671 C C . SER A 1 88 ? -5.812 30.328 -10.554 1.00 24.83 88 SER A C 1
ATOM 673 O O . SER A 1 88 ? -5.758 30.088 -9.353 1.00 24.83 88 SER A O 1
ATOM 675 N N . LEU A 1 89 ? -5.120 29.652 -11.477 1.00 33.47 89 LEU A N 1
ATOM 676 C CA . LEU A 1 89 ? -4.095 28.637 -11.231 1.00 33.47 89 LEU A CA 1
ATOM 677 C C . LEU A 1 89 ? -2.960 29.208 -10.362 1.00 33.47 89 LEU A C 1
ATOM 679 O O . LEU A 1 89 ? -2.233 30.096 -10.800 1.00 33.47 89 LEU A O 1
ATOM 683 N N . SER A 1 90 ? -2.818 28.655 -9.161 1.00 25.17 90 SER A N 1
ATOM 684 C CA . SER A 1 90 ? -1.622 28.692 -8.313 1.00 25.17 90 SER A CA 1
ATOM 685 C C . SER A 1 90 ? -1.432 27.278 -7.744 1.00 25.17 90 SER A C 1
ATOM 687 O O . SER A 1 90 ? -2.431 26.571 -7.580 1.00 25.17 90 SER A O 1
ATOM 689 N N . PRO A 1 91 ? -0.192 26.827 -7.480 1.00 30.12 91 PRO A N 1
ATOM 690 C CA . PRO A 1 91 ? 0.084 25.432 -7.162 1.00 30.12 91 PRO A CA 1
ATOM 691 C C . PRO A 1 91 ? -0.538 25.073 -5.811 1.00 30.12 91 PRO A C 1
ATOM 693 O O . PRO A 1 91 ? -0.258 25.704 -4.793 1.00 30.12 91 PRO A O 1
ATOM 696 N N . ILE A 1 92 ? -1.416 24.073 -5.816 1.00 28.94 92 ILE A N 1
ATOM 697 C CA . ILE A 1 92 ? -1.983 23.496 -4.599 1.00 28.94 92 ILE A CA 1
ATOM 698 C C . ILE A 1 92 ? -0.894 22.607 -3.992 1.00 28.94 92 ILE A C 1
ATOM 700 O O . ILE A 1 92 ? -0.620 21.526 -4.503 1.00 28.94 92 ILE A O 1
ATOM 704 N N . SER A 1 93 ? -0.256 23.068 -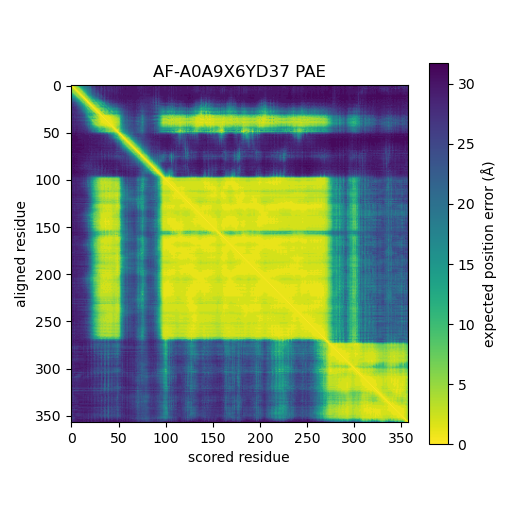2.917 1.00 26.50 93 SER A N 1
ATOM 705 C CA . SER A 1 93 ? 0.519 22.193 -2.034 1.00 26.50 93 SER A CA 1
ATOM 706 C C . SER A 1 93 ? -0.443 21.209 -1.351 1.00 26.50 93 SER A C 1
ATOM 708 O O . SER A 1 93 ? -1.423 21.674 -0.761 1.00 26.50 93 SER A O 1
ATOM 710 N N . PRO A 1 94 ? -0.215 19.882 -1.380 1.00 34.44 94 PRO A N 1
ATOM 711 C CA . PRO A 1 94 ? -1.103 18.943 -0.703 1.00 34.44 94 PRO A CA 1
ATOM 712 C C . PRO A 1 94 ? -0.925 19.081 0.814 1.00 34.44 94 PRO A C 1
ATOM 714 O O . PRO A 1 94 ? 0.134 18.775 1.359 1.00 34.44 94 PRO A O 1
ATOM 717 N N . SER A 1 95 ? -1.953 19.567 1.511 1.00 32.19 95 SER A N 1
ATOM 718 C CA . SER A 1 95 ? -1.990 19.626 2.974 1.00 32.19 95 SER A CA 1
ATOM 719 C C . SER A 1 95 ? -2.851 18.492 3.538 1.00 32.19 95 SER A C 1
ATOM 721 O O . SER A 1 95 ? -4.047 18.683 3.712 1.00 32.19 95 SER A O 1
ATOM 723 N N . THR A 1 96 ? -2.231 17.339 3.814 1.00 36.12 96 THR A N 1
ATOM 724 C CA . THR A 1 96 ? -2.465 16.425 4.961 1.00 36.12 96 THR A CA 1
ATOM 725 C C . THR A 1 96 ? -1.558 15.203 4.781 1.00 36.12 96 THR A C 1
ATOM 727 O O . THR A 1 96 ? -1.773 14.419 3.864 1.00 36.12 96 THR A O 1
ATOM 730 N N . SER A 1 97 ? -0.543 15.034 5.634 1.00 47.81 97 SER A N 1
ATOM 731 C CA . SER A 1 97 ? 0.310 13.835 5.633 1.00 47.81 97 SER A CA 1
ATOM 732 C C . SER A 1 97 ? -0.465 12.669 6.251 1.00 47.81 97 SER A C 1
ATOM 734 O O . SER A 1 97 ? -0.565 12.550 7.473 1.00 47.81 97 SER A O 1
ATOM 736 N N . SER A 1 98 ? -1.108 11.864 5.407 1.00 81.25 98 SER A N 1
ATOM 737 C CA . SER A 1 98 ? -1.693 10.580 5.796 1.00 81.25 98 SER A CA 1
ATOM 738 C C . SER A 1 98 ? -0.595 9.546 6.041 1.00 81.25 98 SER A C 1
ATOM 740 O O . SER A 1 98 ? 0.491 9.630 5.472 1.00 81.25 98 SER A O 1
ATOM 742 N N . THR A 1 99 ? -0.873 8.546 6.881 1.00 85.19 99 THR A N 1
ATOM 743 C CA . THR A 1 99 ? 0.040 7.411 7.078 1.00 85.19 99 THR A CA 1
ATOM 744 C C . THR A 1 99 ? -0.706 6.087 6.982 1.00 85.19 99 THR A C 1
ATOM 746 O O . THR A 1 99 ? -1.856 6.000 7.409 1.00 85.19 99 THR A O 1
ATOM 749 N N . ILE A 1 100 ? -0.032 5.050 6.487 1.00 83.25 100 ILE A N 1
ATOM 750 C CA . ILE A 1 100 ? -0.473 3.654 6.564 1.00 83.25 100 ILE A CA 1
ATOM 751 C C . ILE A 1 100 ? 0.420 2.954 7.581 1.00 83.25 100 ILE A C 1
ATOM 753 O O . ILE A 1 100 ? 1.622 2.807 7.367 1.00 83.25 100 ILE A O 1
ATOM 757 N N . ASN A 1 101 ? -0.153 2.548 8.718 1.00 87.19 101 ASN A N 1
ATOM 758 C CA . ASN A 1 101 ? 0.572 1.847 9.785 1.00 87.19 101 ASN A CA 1
ATOM 759 C C . ASN A 1 101 ? 1.884 2.554 10.205 1.00 87.19 101 ASN A C 1
ATOM 761 O O . ASN A 1 101 ? 2.899 1.915 10.490 1.00 87.19 101 ASN A O 1
ATOM 765 N N . GLY A 1 102 ? 1.850 3.894 10.243 1.00 86.62 102 GLY A N 1
ATOM 766 C CA . GLY A 1 102 ? 2.978 4.751 10.620 1.00 86.62 102 GLY A CA 1
ATOM 767 C C . GLY A 1 102 ? 3.972 5.067 9.498 1.00 86.62 102 GLY A C 1
ATOM 768 O O . GLY A 1 102 ? 4.992 5.692 9.773 1.00 86.62 102 GLY A O 1
ATOM 769 N N . VAL A 1 103 ? 3.700 4.655 8.258 1.00 91.56 103 VAL A N 1
ATOM 770 C CA . VAL A 1 103 ? 4.496 5.011 7.073 1.00 91.56 103 VAL A CA 1
ATOM 771 C C . VAL A 1 103 ? 3.803 6.160 6.334 1.00 91.56 103 VAL A C 1
ATOM 773 O O . VAL A 1 103 ? 2.611 6.023 6.054 1.00 91.56 103 VAL A O 1
ATOM 776 N N . PRO A 1 104 ? 4.490 7.277 6.026 1.00 94.94 104 PRO A N 1
ATOM 777 C CA . PRO A 1 104 ? 3.955 8.339 5.177 1.00 94.94 104 PRO A CA 1
ATOM 778 C C . PRO A 1 104 ? 3.335 7.791 3.891 1.00 94.94 104 PRO A C 1
ATOM 780 O O . PRO A 1 104 ? 3.924 6.946 3.218 1.00 94.94 104 PRO A O 1
ATOM 783 N N . PHE A 1 105 ? 2.133 8.260 3.578 1.00 91.06 105 PHE A N 1
ATOM 784 C CA . PHE A 1 105 ? 1.334 7.786 2.459 1.00 91.06 105 PHE A CA 1
ATOM 785 C C . PHE A 1 105 ? 0.838 8.961 1.624 1.00 91.06 105 PHE A C 1
ATOM 787 O O . PHE A 1 105 ? 0.217 9.883 2.165 1.00 91.06 105 PHE A O 1
ATOM 794 N N . THR A 1 106 ? 1.056 8.868 0.314 1.00 91.75 106 THR A N 1
ATOM 795 C CA . THR A 1 106 ? 0.569 9.824 -0.678 1.00 91.75 106 THR A CA 1
ATOM 796 C C . THR A 1 106 ? -0.234 9.101 -1.752 1.00 91.75 106 THR A C 1
ATOM 798 O O . THR A 1 106 ? 0.250 8.180 -2.408 1.00 91.75 106 THR A O 1
ATOM 801 N N . GLU A 1 107 ? -1.460 9.558 -1.979 1.00 89.50 107 GLU A N 1
ATOM 802 C CA . GLU A 1 107 ? -2.228 9.162 -3.153 1.00 89.50 107 GLU A CA 1
ATOM 803 C C . GLU A 1 107 ? -1.817 10.035 -4.351 1.00 89.50 107 GLU A C 1
ATOM 805 O O . GLU A 1 107 ? -1.918 11.262 -4.301 1.00 89.50 107 GLU A O 1
ATOM 810 N N . TRP A 1 108 ? -1.348 9.406 -5.431 1.00 93.50 108 TRP A N 1
ATOM 811 C CA . TRP A 1 108 ? -1.017 10.053 -6.702 1.00 93.50 108 TRP A CA 1
ATOM 812 C C . TRP A 1 108 ? -1.557 9.214 -7.865 1.00 93.50 108 TRP A C 1
ATOM 814 O O . TRP A 1 108 ? -0.814 8.681 -8.689 1.00 93.50 108 TRP A O 1
ATOM 824 N N . ILE A 1 109 ? -2.886 9.104 -7.931 1.00 93.62 109 ILE A N 1
ATOM 825 C CA . ILE A 1 109 ? -3.558 8.332 -8.977 1.00 93.62 109 ILE A CA 1
ATOM 826 C C . ILE A 1 109 ? -3.265 8.921 -10.358 1.00 93.62 109 ILE A C 1
ATOM 828 O O . ILE A 1 109 ? -3.472 10.114 -10.604 1.00 93.62 109 ILE A O 1
ATOM 832 N N . VAL A 1 110 ? -2.823 8.070 -11.281 1.00 94.62 110 VAL A N 1
ATOM 833 C CA . VAL A 1 110 ? -2.570 8.475 -12.665 1.00 94.62 110 VAL A CA 1
ATOM 834 C C . VAL A 1 110 ? -3.886 8.803 -13.391 1.00 94.62 110 VAL A C 1
ATOM 836 O O . VAL A 1 110 ? -4.921 8.183 -13.119 1.00 94.62 110 VAL A O 1
ATOM 839 N N . PRO A 1 111 ? -3.907 9.780 -14.312 1.00 94.75 111 PRO A N 1
ATOM 840 C CA . PRO A 1 111 ? -5.129 10.144 -15.022 1.00 94.75 111 PRO A CA 1
ATOM 841 C C . PRO A 1 111 ? -5.625 9.017 -15.937 1.00 94.75 111 PRO A C 1
ATOM 843 O O . PRO A 1 111 ? -4.856 8.193 -16.426 1.00 94.75 111 PRO A O 1
ATOM 846 N N . ALA A 1 112 ? -6.935 8.999 -16.179 1.00 92.94 112 ALA A N 1
ATOM 847 C CA . ALA A 1 112 ? -7.544 8.163 -17.210 1.00 92.94 112 ALA A CA 1
ATOM 848 C C . ALA A 1 112 ? -7.179 8.667 -18.619 1.00 92.94 112 ALA A C 1
ATOM 850 O O . ALA A 1 112 ? -6.932 9.859 -18.806 1.00 92.94 112 ALA A O 1
ATOM 851 N N . GLY A 1 113 ? -7.221 7.775 -19.613 1.00 92.12 113 GLY A N 1
ATOM 852 C CA . GLY A 1 113 ? -7.053 8.122 -21.032 1.00 92.12 113 GLY A CA 1
ATOM 853 C C . GLY A 1 113 ? -5.967 7.337 -21.768 1.00 92.12 113 GLY A C 1
ATOM 854 O O . GLY A 1 113 ? -5.973 7.333 -22.995 1.00 92.12 113 GLY A O 1
ATOM 855 N N . ASN A 1 114 ? -5.082 6.645 -21.046 1.00 94.88 114 ASN A N 1
ATOM 856 C CA . ASN A 1 114 ? -4.105 5.729 -21.628 1.00 94.88 114 ASN A CA 1
ATOM 857 C C . ASN A 1 114 ? -4.297 4.313 -21.062 1.00 94.88 114 ASN A C 1
ATOM 859 O O . ASN A 1 114 ? -3.825 4.018 -19.966 1.00 94.88 114 ASN A O 1
ATOM 863 N N . ASP A 1 115 ? -4.945 3.426 -21.822 1.00 94.94 115 ASP A N 1
ATOM 864 C CA . ASP A 1 115 ? -5.283 2.057 -21.390 1.00 94.94 115 ASP A CA 1
ATOM 865 C C . ASP A 1 115 ? -4.060 1.141 -21.197 1.00 94.94 115 ASP A C 1
ATOM 867 O O . ASP A 1 115 ? -4.157 0.067 -20.591 1.00 94.94 115 ASP A O 1
ATOM 871 N N . ASN A 1 116 ? -2.891 1.550 -21.697 1.00 95.06 116 ASN A N 1
ATOM 872 C CA . ASN A 1 116 ? -1.634 0.857 -21.433 1.00 95.06 116 ASN A CA 1
ATOM 873 C C . ASN A 1 116 ? -1.124 1.136 -20.007 1.00 95.06 116 ASN A C 1
ATOM 875 O O . ASN A 1 116 ? -0.403 0.322 -19.441 1.00 95.06 116 ASN A O 1
ATOM 879 N N . ILE A 1 117 ? -1.537 2.240 -19.385 1.00 96.94 117 ILE A N 1
ATOM 880 C CA . ILE A 1 117 ? -1.123 2.597 -18.021 1.00 96.94 117 ILE A CA 1
ATOM 881 C C . ILE A 1 117 ? -2.287 2.481 -17.043 1.00 96.94 117 ILE A C 1
ATOM 883 O O . ILE A 1 117 ? -2.149 1.899 -15.970 1.00 96.94 117 ILE A O 1
ATOM 887 N N . ARG A 1 118 ? -3.467 2.965 -17.418 1.00 97.25 118 ARG A N 1
ATOM 888 C CA . ARG A 1 118 ? -4.680 2.883 -16.611 1.00 97.25 118 ARG A CA 1
ATOM 889 C C . ARG A 1 118 ? -5.830 2.321 -17.449 1.00 97.25 118 ARG A C 1
ATOM 891 O O . ARG A 1 118 ? -6.610 3.095 -17.999 1.00 97.25 118 ARG A O 1
ATOM 898 N N . PRO A 1 119 ? -5.954 0.986 -17.537 1.00 96.12 119 PRO A N 1
ATOM 899 C CA . PRO A 1 119 ? -7.000 0.329 -18.326 1.00 96.12 119 PRO A CA 1
ATOM 900 C C . PRO A 1 119 ? -8.421 0.529 -17.776 1.00 96.12 119 PRO A C 1
ATOM 902 O O . PRO A 1 119 ? -9.384 0.319 -18.503 1.00 96.12 119 PRO A O 1
ATOM 905 N N . GLN A 1 120 ? -8.572 0.909 -16.500 1.00 95.19 120 GLN A N 1
ATOM 906 C CA . GLN A 1 120 ? -9.865 1.138 -15.833 1.00 95.19 120 GLN A CA 1
ATOM 907 C C . GLN A 1 120 ? -10.835 -0.058 -15.872 1.00 95.19 120 GLN A C 1
ATOM 909 O O . GLN A 1 120 ? -12.040 0.120 -15.672 1.00 95.19 120 GLN A O 1
ATOM 914 N N . ASN A 1 121 ? -10.356 -1.291 -16.091 1.00 94.56 121 ASN A N 1
ATOM 915 C CA . ASN A 1 121 ? -11.235 -2.436 -15.888 1.00 94.56 121 ASN A CA 1
ATOM 916 C C . ASN A 1 121 ? -11.494 -2.589 -14.395 1.00 94.56 121 ASN A C 1
ATOM 918 O O . ASN A 1 121 ? -10.556 -2.583 -13.594 1.00 94.56 121 ASN A O 1
ATOM 922 N N . TYR A 1 122 ? -12.762 -2.796 -14.046 1.00 94.19 122 TYR A N 1
ATOM 923 C CA . TYR A 1 122 ? -13.142 -3.090 -12.675 1.00 94.19 122 TYR A CA 1
ATOM 924 C C . TYR A 1 122 ? -12.409 -4.336 -12.159 1.00 94.19 122 TYR A C 1
ATOM 926 O O . TYR A 1 122 ? -12.296 -5.349 -12.859 1.00 94.19 122 TYR A O 1
ATOM 934 N N . MET A 1 123 ? -11.951 -4.248 -10.917 1.00 95.19 123 MET A N 1
ATOM 935 C CA . MET A 1 123 ? -11.292 -5.306 -10.172 1.00 95.19 123 MET A CA 1
ATOM 936 C C . MET A 1 123 ? -11.921 -5.418 -8.783 1.00 95.19 123 MET A C 1
ATOM 938 O O . MET A 1 123 ? -12.126 -4.424 -8.094 1.00 95.19 123 MET A O 1
ATOM 942 N N . SER A 1 124 ? -12.178 -6.650 -8.350 1.00 92.56 124 SER A N 1
ATOM 943 C CA . SER A 1 124 ? -12.412 -6.977 -6.944 1.00 92.56 124 SER A CA 1
ATOM 944 C C . SER A 1 124 ? -11.189 -7.762 -6.458 1.00 92.56 124 SER A C 1
ATOM 946 O O . SER A 1 124 ? -10.988 -8.888 -6.926 1.00 92.56 124 SER A O 1
ATOM 948 N N . PRO A 1 125 ? -10.319 -7.172 -5.615 1.00 93.50 125 PRO A N 1
ATOM 949 C CA . PRO A 1 125 ? -9.061 -7.800 -5.228 1.00 93.50 125 PRO A CA 1
ATO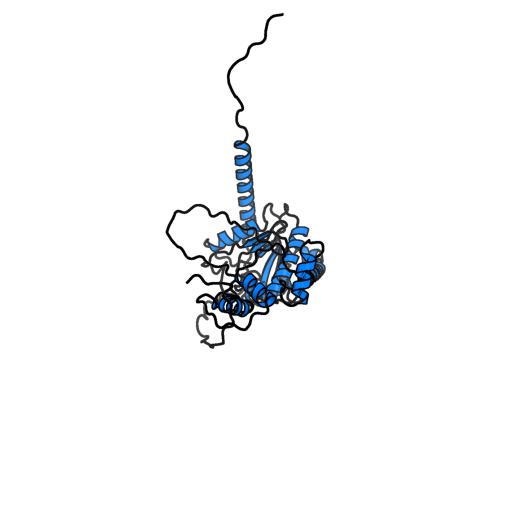M 950 C C . PRO A 1 125 ? -9.270 -9.153 -4.547 1.00 93.50 125 PRO A C 1
ATOM 952 O O . PRO A 1 125 ? -9.928 -9.246 -3.513 1.00 93.50 125 PRO A O 1
ATOM 955 N N . LYS A 1 126 ? -8.652 -10.200 -5.094 1.00 98.12 126 LYS A N 1
ATOM 956 C CA . LYS A 1 126 ? -8.552 -11.522 -4.455 1.00 98.12 126 LYS A CA 1
ATOM 957 C C . LYS A 1 126 ? -7.130 -11.861 -4.035 1.00 98.12 126 LYS A C 1
ATOM 959 O O . LYS A 1 126 ? -6.957 -12.742 -3.195 1.00 98.12 126 LYS A O 1
ATOM 964 N N . TYR A 1 127 ? -6.135 -11.185 -4.605 1.00 98.88 127 TYR A N 1
ATOM 965 C CA . TYR A 1 127 ? -4.715 -11.402 -4.348 1.00 98.88 127 TYR A CA 1
ATOM 966 C C . TYR A 1 127 ? -3.984 -10.081 -4.091 1.00 98.88 127 TYR A C 1
ATOM 968 O O . TYR A 1 127 ? -4.426 -9.011 -4.505 1.00 98.88 127 TYR A O 1
ATOM 976 N N . ILE A 1 128 ? -2.823 -10.170 -3.448 1.00 98.94 128 ILE A N 1
ATOM 977 C CA . ILE A 1 128 ? -1.831 -9.090 -3.416 1.00 98.94 128 ILE A CA 1
ATOM 978 C C . ILE A 1 128 ? -0.533 -9.658 -3.991 1.00 98.94 128 ILE A C 1
ATOM 980 O O . ILE A 1 128 ? -0.023 -10.663 -3.493 1.00 98.94 128 ILE A O 1
ATOM 984 N N . THR A 1 129 ? -0.017 -9.029 -5.043 1.00 98.94 129 THR A N 1
ATOM 985 C CA . THR A 1 129 ? 1.197 -9.443 -5.749 1.00 98.94 129 THR A CA 1
ATOM 986 C C . THR A 1 129 ? 2.366 -8.554 -5.352 1.00 98.94 129 THR A C 1
ATOM 988 O O . THR A 1 129 ? 2.335 -7.340 -5.556 1.00 98.94 129 THR A O 1
ATOM 991 N N . ILE A 1 130 ? 3.408 -9.172 -4.804 1.00 98.88 130 ILE A N 1
ATOM 992 C CA . ILE A 1 130 ? 4.641 -8.495 -4.406 1.00 98.88 130 ILE A CA 1
ATOM 993 C C . ILE A 1 130 ? 5.646 -8.527 -5.552 1.00 98.88 130 ILE A C 1
ATOM 995 O O . ILE A 1 130 ? 5.884 -9.586 -6.146 1.00 98.88 130 ILE A O 1
ATOM 999 N N . HIS A 1 131 ? 6.254 -7.371 -5.794 1.00 98.88 131 HIS A N 1
ATOM 1000 C CA . HIS A 1 131 ? 7.317 -7.132 -6.758 1.00 98.88 131 HIS A CA 1
ATOM 1001 C C . HIS A 1 131 ? 8.497 -6.407 -6.112 1.00 98.88 131 HIS A C 1
ATOM 1003 O O . HIS A 1 131 ? 8.402 -5.873 -5.004 1.00 98.88 131 HIS A O 1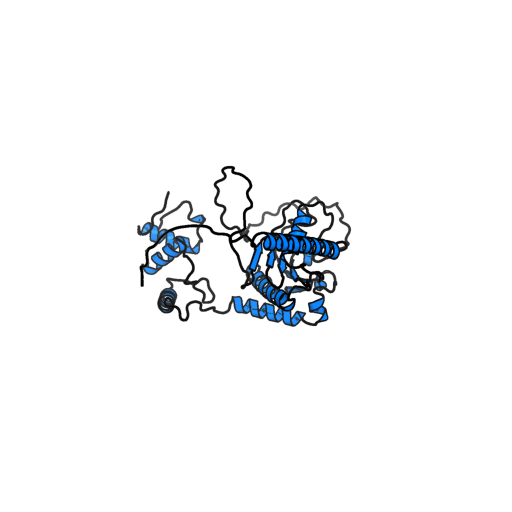
ATOM 1009 N N . GLU A 1 132 ? 9.612 -6.392 -6.828 1.00 98.50 132 GLU A N 1
ATOM 1010 C CA . GLU A 1 132 ? 10.731 -5.489 -6.586 1.00 98.50 132 GLU A CA 1
ATOM 1011 C C . GLU A 1 132 ? 11.049 -4.762 -7.883 1.00 98.50 132 GLU A C 1
ATOM 1013 O O . GLU A 1 132 ? 11.004 -5.368 -8.955 1.00 98.50 132 GLU A O 1
ATOM 1018 N N . THR A 1 133 ? 11.439 -3.493 -7.768 1.00 97.50 133 THR A N 1
ATOM 1019 C CA . THR A 1 133 ? 11.630 -2.632 -8.941 1.00 97.50 133 THR A CA 1
ATOM 1020 C C . THR A 1 133 ? 12.804 -3.062 -9.821 1.00 97.50 133 THR A C 1
ATOM 1022 O O . THR A 1 133 ? 12.943 -2.555 -10.929 1.00 97.50 133 THR A O 1
ATOM 1025 N N . ASP A 1 134 ? 13.691 -3.935 -9.319 1.00 94.75 134 ASP A N 1
ATOM 1026 C CA . ASP A 1 134 ? 14.973 -4.326 -9.928 1.00 94.75 134 ASP A CA 1
ATOM 1027 C C . ASP A 1 134 ? 15.869 -3.124 -10.322 1.00 94.75 134 ASP A C 1
ATOM 1029 O O . ASP A 1 134 ? 16.885 -3.279 -11.000 1.00 94.75 134 ASP A O 1
ATOM 1033 N N . ASN A 1 135 ? 15.536 -1.915 -9.856 1.00 96.56 135 ASN A N 1
ATOM 1034 C CA . ASN A 1 135 ? 16.229 -0.682 -10.194 1.00 96.56 135 ASN A CA 1
ATOM 1035 C C . ASN A 1 135 ? 17.007 -0.157 -8.987 1.00 96.56 135 ASN A C 1
ATOM 1037 O O . ASN A 1 135 ? 16.462 0.488 -8.090 1.00 96.56 135 ASN A O 1
ATOM 1041 N N . THR A 1 136 ? 18.312 -0.424 -8.988 1.00 96.75 136 THR A N 1
ATOM 1042 C CA . THR A 1 136 ? 19.225 -0.005 -7.920 1.00 96.75 136 THR A CA 1
ATOM 1043 C C . THR A 1 136 ? 19.742 1.424 -8.090 1.00 96.75 136 THR A C 1
ATOM 1045 O O . THR A 1 136 ? 20.587 1.851 -7.307 1.00 96.75 136 THR A O 1
ATOM 1048 N N . SER A 1 137 ? 19.299 2.163 -9.109 1.00 97.19 137 SER A N 1
ATOM 1049 C CA . SER A 1 137 ? 19.795 3.515 -9.385 1.00 97.19 137 SER A CA 1
ATOM 1050 C C . SER A 1 137 ? 19.448 4.476 -8.253 1.00 97.19 137 SER A C 1
ATOM 1052 O O . SER A 1 137 ? 18.381 4.388 -7.647 1.00 97.19 137 SER A O 1
ATOM 1054 N N . VAL A 1 138 ? 20.348 5.423 -7.983 1.00 95.75 138 VAL A N 1
ATOM 1055 C CA . VAL A 1 138 ? 20.130 6.474 -6.981 1.00 95.75 138 VAL A CA 1
ATOM 1056 C C . VAL A 1 138 ? 18.845 7.240 -7.296 1.00 95.75 138 VAL A C 1
ATOM 1058 O O . VAL A 1 138 ? 18.619 7.643 -8.436 1.00 95.75 138 VAL A O 1
ATOM 1061 N N . GLY A 1 139 ? 18.006 7.435 -6.281 1.00 94.88 139 GLY A N 1
ATOM 1062 C CA . GLY A 1 139 ? 16.746 8.157 -6.402 1.00 94.88 139 GLY A CA 1
ATOM 1063 C C . GLY A 1 139 ? 15.602 7.351 -7.021 1.00 94.88 139 GLY A C 1
ATOM 1064 O O . GLY A 1 139 ? 14.499 7.884 -7.122 1.00 94.88 139 GLY A O 1
ATOM 1065 N N . ALA A 1 140 ? 15.785 6.078 -7.393 1.00 97.31 140 ALA A N 1
ATOM 1066 C CA . ALA A 1 140 ? 14.706 5.217 -7.895 1.00 97.31 140 ALA A CA 1
ATOM 1067 C C . ALA A 1 140 ? 13.755 4.719 -6.773 1.00 97.31 140 ALA A C 1
ATOM 1069 O O . ALA A 1 140 ? 13.392 3.547 -6.718 1.00 97.31 140 ALA A O 1
ATOM 1070 N N . GLY A 1 141 ? 13.365 5.614 -5.857 1.00 97.88 141 GLY A N 1
ATOM 1071 C CA . GLY A 1 141 ? 12.419 5.367 -4.763 1.00 97.88 141 GLY A CA 1
ATOM 1072 C C . GLY A 1 141 ? 10.949 5.503 -5.182 1.00 97.88 141 GLY A C 1
ATOM 1073 O O . GLY A 1 141 ? 10.624 5.608 -6.370 1.00 97.88 141 GLY A O 1
ATOM 1074 N N . ALA A 1 142 ? 10.042 5.533 -4.205 1.00 98.31 142 ALA A N 1
ATOM 1075 C CA . ALA A 1 142 ? 8.598 5.474 -4.428 1.00 98.31 142 ALA A CA 1
ATOM 1076 C C . ALA A 1 142 ? 8.053 6.699 -5.173 1.00 98.31 142 ALA A C 1
ATOM 1078 O O . ALA A 1 142 ? 7.301 6.550 -6.139 1.00 98.31 142 ALA A O 1
ATOM 1079 N N . ARG A 1 143 ? 8.484 7.906 -4.784 1.00 97.69 143 ARG A N 1
ATOM 1080 C CA . ARG A 1 143 ? 8.056 9.156 -5.431 1.00 97.69 143 ARG A CA 1
ATOM 1081 C C . ARG A 1 143 ? 8.411 9.202 -6.918 1.00 97.69 143 ARG A C 1
ATOM 1083 O O . ARG A 1 143 ? 7.583 9.601 -7.733 1.00 97.69 143 ARG A O 1
ATOM 1090 N N . ASN A 1 144 ? 9.627 8.795 -7.283 1.00 98.00 144 ASN A N 1
ATOM 1091 C CA . ASN A 1 144 ? 10.077 8.862 -8.675 1.00 98.00 144 ASN A CA 1
ATOM 1092 C C . ASN A 1 144 ? 9.413 7.782 -9.543 1.00 98.00 144 ASN A C 1
ATOM 1094 O O . ASN A 1 144 ? 9.139 8.046 -10.711 1.00 98.00 144 ASN A O 1
ATOM 1098 N N . HIS A 1 145 ? 9.037 6.627 -8.980 1.00 98.56 145 HIS A N 1
ATOM 1099 C CA . HIS A 1 145 ? 8.165 5.669 -9.672 1.00 98.56 145 HIS A CA 1
ATOM 1100 C C . HIS A 1 145 ? 6.740 6.211 -9.871 1.00 98.56 145 HIS A C 1
ATOM 1102 O O . HIS A 1 145 ? 6.166 6.019 -10.942 1.00 98.56 145 HIS A O 1
ATOM 1108 N N . ALA A 1 146 ? 6.185 6.937 -8.893 1.00 97.81 146 ALA A N 1
ATOM 1109 C CA . ALA A 1 146 ? 4.884 7.599 -9.041 1.00 97.81 146 ALA A CA 1
ATOM 1110 C C . ALA A 1 146 ? 4.909 8.647 -10.166 1.00 97.81 146 ALA A C 1
ATOM 1112 O O . ALA A 1 146 ? 4.056 8.650 -11.054 1.00 97.81 146 ALA A O 1
ATOM 1113 N N . GLN A 1 147 ? 5.939 9.500 -10.174 1.00 97.69 147 GLN A N 1
ATOM 1114 C CA . GLN A 1 147 ? 6.126 10.507 -11.216 1.00 97.69 147 GLN A CA 1
ATOM 1115 C C . GLN A 1 147 ? 6.357 9.871 -12.594 1.00 97.69 147 GLN A C 1
ATOM 1117 O O . GLN A 1 147 ? 5.798 10.341 -13.585 1.00 97.69 147 GLN A O 1
ATOM 1122 N N . TYR A 1 148 ? 7.141 8.792 -12.663 1.00 97.19 148 TYR A N 1
ATOM 1123 C CA . TYR A 1 148 ? 7.318 8.008 -13.881 1.00 97.19 148 TYR A CA 1
ATOM 1124 C C . TYR A 1 148 ? 5.974 7.523 -14.435 1.00 97.19 148 TYR A C 1
ATOM 1126 O O . TYR A 1 148 ? 5.644 7.822 -15.582 1.00 97.19 148 TYR A O 1
ATOM 1134 N N . LEU A 1 149 ? 5.169 6.836 -13.617 1.00 97.00 149 LEU A N 1
ATOM 1135 C CA . LEU A 1 149 ? 3.903 6.262 -14.071 1.00 97.00 149 LEU A CA 1
ATOM 1136 C C . LEU A 1 149 ? 2.895 7.347 -14.475 1.00 97.00 149 LEU A C 1
ATOM 1138 O O . LEU A 1 149 ? 2.175 7.193 -15.461 1.00 97.00 149 LEU A O 1
ATOM 1142 N N . TYR A 1 150 ? 2.896 8.483 -13.772 1.00 96.94 150 TYR A N 1
ATOM 1143 C CA . TYR A 1 150 ? 2.120 9.656 -14.165 1.00 96.94 150 TYR A CA 1
ATOM 1144 C C . TYR A 1 150 ? 2.531 10.174 -15.550 1.00 96.94 150 TYR A C 1
ATOM 1146 O O . TYR A 1 150 ? 1.663 10.409 -16.392 1.00 96.94 150 TYR A O 1
ATOM 1154 N N . ASN A 1 151 ? 3.837 10.314 -15.810 1.00 95.75 151 ASN A N 1
ATOM 1155 C CA . ASN A 1 151 ? 4.357 10.756 -17.108 1.00 95.75 151 ASN A CA 1
ATOM 1156 C C . ASN A 1 151 ? 3.961 9.794 -18.235 1.00 95.75 151 ASN A C 1
ATOM 1158 O O . ASN A 1 151 ? 3.576 10.249 -19.311 1.00 95.75 151 ASN A O 1
ATOM 1162 N N . GLN A 1 152 ? 3.994 8.483 -17.978 1.00 95.06 152 GLN A N 1
ATOM 1163 C CA . GLN A 1 152 ? 3.521 7.477 -18.929 1.00 95.06 152 GLN A CA 1
ATOM 1164 C C . GLN A 1 152 ? 2.021 7.640 -19.230 1.00 95.06 152 GLN A C 1
ATOM 1166 O O . GLN A 1 152 ? 1.612 7.606 -20.390 1.00 95.06 152 GLN A O 1
ATOM 1171 N N . ALA A 1 153 ? 1.195 7.875 -18.204 1.00 95.12 153 ALA A N 1
ATOM 1172 C CA . ALA A 1 153 ? -0.253 8.014 -18.360 1.00 95.12 153 ALA A CA 1
ATOM 1173 C C . ALA A 1 153 ? -0.674 9.262 -19.154 1.00 95.12 153 ALA A C 1
ATOM 1175 O O . ALA A 1 153 ? -1.637 9.197 -19.914 1.00 95.12 153 ALA A O 1
ATOM 1176 N N . VAL A 1 154 ? 0.026 10.392 -18.986 1.00 95.31 154 VAL A N 1
ATOM 1177 C CA . VAL A 1 154 ? -0.243 11.627 -19.756 1.00 95.31 154 VAL A CA 1
ATOM 1178 C C . VAL A 1 154 ? 0.470 11.669 -21.107 1.00 95.31 154 VAL A C 1
ATOM 1180 O O . VAL A 1 154 ? 0.153 12.517 -21.942 1.00 95.31 154 VAL A O 1
ATOM 1183 N N . GLY A 1 155 ? 1.467 10.806 -21.299 1.00 91.44 155 GLY A N 1
ATOM 1184 C CA . GLY A 1 155 ? 2.231 10.678 -22.530 1.00 91.44 155 GLY A CA 1
ATOM 1185 C C . GLY A 1 155 ? 1.566 9.760 -23.557 1.00 91.44 155 GLY A C 1
ATOM 1186 O O . GLY A 1 155 ? 0.434 9.312 -23.401 1.00 91.44 155 GLY A O 1
ATOM 1187 N N . ASN A 1 156 ? 2.316 9.452 -24.616 1.00 84.62 156 ASN A N 1
ATOM 1188 C CA . ASN A 1 156 ? 1.864 8.618 -25.736 1.00 84.62 156 ASN A CA 1
ATOM 1189 C C . ASN A 1 156 ? 2.497 7.217 -25.715 1.00 84.62 156 ASN A C 1
ATOM 1191 O O . ASN A 1 156 ? 2.784 6.664 -26.774 1.00 84.62 156 ASN A O 1
ATOM 1195 N N . THR A 1 157 ? 2.782 6.672 -24.530 1.00 86.00 157 THR A N 1
ATOM 1196 C CA . THR A 1 157 ? 3.420 5.354 -24.431 1.00 86.00 157 THR A CA 1
ATOM 1197 C C . THR A 1 157 ? 2.484 4.252 -24.930 1.00 86.00 157 THR A C 1
ATOM 1199 O O . THR A 1 157 ? 1.297 4.209 -24.582 1.00 86.00 157 THR A O 1
ATOM 1202 N N . ASP A 1 158 ? 3.013 3.362 -25.762 1.00 82.88 158 ASP A N 1
ATOM 1203 C CA . ASP A 1 158 ? 2.351 2.141 -26.223 1.00 82.88 158 ASP A CA 1
ATOM 1204 C C . ASP A 1 158 ? 2.614 0.947 -25.291 1.00 82.88 158 ASP A C 1
ATOM 1206 O O . ASP A 1 158 ? 1.982 -0.105 -25.414 1.00 82.88 158 ASP A O 1
ATOM 1210 N N . ARG A 1 159 ? 3.505 1.130 -24.316 1.00 85.00 159 ARG A N 1
ATOM 1211 C CA . ARG A 1 159 ? 3.907 0.112 -23.360 1.00 85.00 159 ARG A CA 1
ATOM 1212 C C . ARG A 1 159 ? 2.868 -0.092 -22.265 1.00 85.00 159 ARG A C 1
ATOM 1214 O O . ARG A 1 159 ? 2.538 0.837 -21.527 1.00 85.00 159 ARG A O 1
ATOM 1221 N N . ALA A 1 160 ? 2.426 -1.337 -22.097 1.00 92.62 160 ALA A N 1
ATOM 1222 C CA . ALA A 1 160 ? 1.473 -1.702 -21.061 1.00 92.62 160 ALA A CA 1
ATOM 1223 C C . ALA A 1 160 ? 2.165 -2.092 -19.749 1.00 92.62 160 ALA A C 1
ATOM 1225 O O . ALA A 1 160 ? 2.567 -3.238 -19.578 1.00 92.62 160 ALA A O 1
ATOM 1226 N N . ALA A 1 161 ? 2.307 -1.154 -18.813 1.00 95.38 161 ALA A N 1
ATOM 1227 C CA . ALA A 1 161 ? 2.857 -1.442 -17.491 1.00 95.38 161 ALA A CA 1
ATOM 1228 C C . ALA A 1 161 ? 2.321 -0.487 -16.423 1.00 95.38 161 ALA A C 1
ATOM 1230 O O . ALA A 1 161 ? 2.441 0.729 -16.554 1.00 95.38 161 ALA A O 1
ATOM 1231 N N . SER A 1 162 ? 1.757 -1.036 -15.350 1.00 98.12 162 SER A N 1
ATOM 1232 C CA . SER A 1 162 ? 1.265 -0.274 -14.205 1.00 98.12 162 SER A CA 1
ATOM 1233 C C . SER A 1 162 ? 0.960 -1.154 -13.000 1.00 98.12 162 SER A C 1
ATOM 1235 O O . SER A 1 162 ? 0.638 -2.334 -13.123 1.00 98.12 162 SER A O 1
ATOM 1237 N N . TRP A 1 163 ? 1.035 -0.561 -11.814 1.00 98.69 163 TRP A N 1
ATOM 1238 C CA . TRP A 1 163 ? 0.836 -1.228 -10.529 1.00 98.69 163 TRP A CA 1
ATOM 1239 C C . TRP A 1 163 ? 0.211 -0.255 -9.529 1.00 98.69 163 TRP A C 1
ATOM 1241 O O . TRP A 1 163 ? 0.184 0.957 -9.750 1.00 98.69 163 TRP A O 1
ATOM 1251 N N . HIS A 1 164 ? -0.319 -0.777 -8.424 1.00 98.88 164 HIS A N 1
ATOM 1252 C CA . HIS A 1 164 ? -1.104 0.020 -7.482 1.00 98.88 164 HIS A CA 1
ATOM 1253 C C . HIS A 1 164 ? -0.240 0.838 -6.539 1.00 98.88 164 HIS A C 1
ATOM 1255 O O . HIS A 1 164 ? -0.579 1.989 -6.296 1.00 98.88 164 HIS A O 1
ATOM 1261 N N . PHE A 1 165 ? 0.858 0.275 -6.027 1.00 98.94 165 PHE A N 1
ATOM 1262 C CA . PHE A 1 165 ? 1.708 0.955 -5.050 1.00 98.94 165 PHE A CA 1
ATOM 1263 C C . PHE A 1 165 ? 3.193 0.804 -5.341 1.00 98.94 165 PHE A C 1
ATOM 1265 O O . PHE A 1 165 ? 3.641 -0.264 -5.749 1.00 98.94 165 PHE A O 1
ATOM 1272 N N . THR A 1 166 ? 3.967 1.838 -5.016 1.00 98.94 166 THR A N 1
ATOM 1273 C CA . THR A 1 166 ? 5.414 1.709 -4.802 1.00 98.94 166 THR A CA 1
ATOM 1274 C C . THR A 1 166 ? 5.752 2.099 -3.371 1.00 98.94 166 THR A C 1
ATOM 1276 O O . THR A 1 166 ? 5.213 3.076 -2.848 1.00 98.94 166 THR A O 1
ATOM 1279 N N . VAL A 1 167 ? 6.638 1.329 -2.744 1.00 98.88 167 VAL A N 1
ATOM 1280 C CA . VAL A 1 167 ? 7.066 1.507 -1.355 1.00 98.88 167 VAL A CA 1
ATOM 1281 C C . VAL A 1 167 ? 8.583 1.590 -1.290 1.00 98.88 167 VAL A C 1
ATOM 1283 O O . VAL A 1 167 ? 9.269 0.714 -1.815 1.00 98.88 167 VAL A O 1
ATOM 1286 N N . ASP A 1 168 ? 9.106 2.607 -0.612 1.00 98.81 168 ASP A N 1
ATOM 1287 C CA . ASP A 1 168 ? 10.526 2.711 -0.278 1.00 98.81 168 ASP A CA 1
ATOM 1288 C C . ASP A 1 168 ? 10.744 2.777 1.244 1.00 98.81 168 ASP A C 1
ATOM 1290 O O . ASP A 1 168 ? 9.862 2.451 2.048 1.00 98.81 168 ASP A O 1
ATOM 1294 N N . ASP A 1 169 ? 11.957 3.127 1.667 1.00 98.69 169 ASP A N 1
ATOM 1295 C CA . ASP A 1 169 ? 12.327 3.200 3.076 1.00 98.69 169 ASP A CA 1
ATOM 1296 C C . ASP A 1 169 ? 11.676 4.366 3.839 1.00 98.69 169 ASP A C 1
ATOM 1298 O O . ASP A 1 169 ? 11.649 4.348 5.077 1.00 98.69 169 ASP A O 1
ATOM 1302 N N . LYS A 1 170 ? 11.103 5.338 3.126 1.00 98.31 170 LYS A N 1
ATOM 1303 C CA . LYS A 1 170 ? 10.564 6.589 3.668 1.00 98.31 170 LYS A CA 1
ATOM 1304 C C . LYS A 1 170 ? 9.048 6.673 3.541 1.00 98.31 170 LYS A C 1
ATOM 1306 O O . LYS A 1 170 ? 8.414 7.158 4.475 1.00 98.31 170 LYS A O 1
ATOM 1311 N N . GLU A 1 171 ? 8.471 6.229 2.429 1.00 98.06 171 GLU A N 1
ATOM 1312 C CA . GLU A 1 171 ? 7.081 6.528 2.075 1.00 98.06 171 GLU A CA 1
ATOM 1313 C C . GLU A 1 171 ? 6.437 5.513 1.110 1.00 98.06 171 GLU A C 1
ATOM 1315 O O . GLU A 1 171 ? 7.076 4.608 0.568 1.00 98.06 171 GLU A O 1
ATOM 1320 N N . ILE A 1 172 ? 5.121 5.654 0.938 1.00 98.38 172 ILE A N 1
ATOM 1321 C CA . ILE A 1 172 ? 4.274 4.858 0.044 1.00 98.38 172 ILE A CA 1
ATOM 1322 C C . ILE A 1 172 ? 3.560 5.807 -0.921 1.00 98.38 172 ILE A C 1
ATOM 1324 O O . ILE A 1 172 ? 2.940 6.778 -0.481 1.00 98.38 172 ILE A O 1
ATOM 1328 N N . TYR A 1 173 ? 3.573 5.474 -2.212 1.00 98.38 173 TYR A N 1
ATOM 1329 C CA . TYR A 1 173 ? 2.735 6.122 -3.224 1.00 98.38 173 TYR A CA 1
ATOM 1330 C C . TYR A 1 173 ? 1.732 5.141 -3.813 1.00 98.38 173 TYR A C 1
ATOM 1332 O O . TYR A 1 173 ? 2.108 4.019 -4.151 1.00 98.38 173 TYR A O 1
ATOM 1340 N N . GLN A 1 174 ? 0.481 5.580 -3.958 1.00 98.44 174 GLN A N 1
ATOM 1341 C CA . GLN A 1 174 ? -0.558 4.862 -4.697 1.00 98.44 174 GLN A CA 1
ATOM 1342 C C . GLN A 1 174 ? -0.779 5.480 -6.075 1.00 98.44 174 GLN A C 1
ATOM 1344 O O . GLN A 1 174 ? -1.013 6.683 -6.168 1.00 98.44 174 GLN A O 1
ATOM 1349 N N . HIS A 1 175 ? -0.796 4.647 -7.113 1.00 97.88 175 HIS A N 1
ATOM 1350 C CA . HIS A 1 175 ? -0.884 5.078 -8.511 1.00 97.88 175 HIS A CA 1
ATOM 1351 C C . HIS A 1 175 ? -2.192 4.666 -9.195 1.00 97.88 175 HIS A C 1
ATOM 1353 O O . HIS A 1 175 ? -2.619 5.326 -10.143 1.00 97.88 175 HIS A O 1
ATOM 1359 N N . LEU A 1 176 ? -2.843 3.601 -8.715 1.00 96.00 176 LEU A N 1
ATOM 1360 C CA . LEU A 1 176 ? -4.116 3.091 -9.238 1.00 96.00 176 LEU A CA 1
ATOM 1361 C C . LEU A 1 176 ? -5.143 2.883 -8.111 1.00 96.00 176 LEU A C 1
ATOM 1363 O O . LEU A 1 176 ? -4.763 2.477 -7.006 1.00 96.00 176 LEU A O 1
ATOM 1367 N N . PRO A 1 177 ? -6.445 3.117 -8.363 1.00 95.62 177 PRO A N 1
ATOM 1368 C CA . PRO A 1 177 ? -7.504 2.735 -7.433 1.00 95.62 177 PRO A CA 1
ATOM 1369 C C . PRO A 1 177 ? -7.524 1.220 -7.188 1.00 95.62 177 PRO A C 1
ATOM 1371 O O . PRO A 1 177 ? -7.238 0.435 -8.087 1.00 95.62 177 PRO A O 1
ATOM 1374 N N . LEU A 1 178 ? -7.905 0.786 -5.982 1.00 92.12 178 LEU A N 1
ATOM 1375 C CA . LEU A 1 178 ? -7.942 -0.646 -5.634 1.00 92.12 178 LEU A CA 1
ATOM 1376 C C . LEU A 1 178 ? -9.024 -1.435 -6.386 1.00 92.12 178 LEU A C 1
ATOM 1378 O O . LEU A 1 178 ? -8.946 -2.657 -6.465 1.00 92.12 178 LEU A O 1
ATOM 1382 N N . ASN A 1 179 ? -10.033 -0.743 -6.916 1.00 89.75 179 ASN A N 1
ATOM 1383 C CA . ASN A 1 179 ? -11.105 -1.325 -7.717 1.00 89.75 179 ASN A CA 1
ATOM 1384 C C . ASN A 1 179 ? -10.808 -1.306 -9.226 1.00 89.75 179 ASN A C 1
ATOM 1386 O O . ASN A 1 179 ? -11.702 -1.594 -10.019 1.00 89.75 179 ASN A O 1
ATOM 1390 N N . GLU A 1 180 ? -9.584 -0.959 -9.628 1.00 97.19 180 GLU A N 1
ATOM 1391 C CA . GLU A 1 180 ? -9.128 -0.975 -11.016 1.00 97.19 180 GLU A CA 1
ATOM 1392 C C . GLU A 1 180 ? -7.900 -1.876 -11.174 1.00 97.19 180 GLU A C 1
ATOM 1394 O O . GLU A 1 180 ? -7.050 -1.975 -10.287 1.00 97.19 180 GLU A O 1
ATOM 1399 N N . ASN A 1 181 ? -7.802 -2.545 -12.319 1.00 98.50 181 ASN A N 1
ATOM 1400 C CA . ASN A 1 181 ? -6.675 -3.414 -12.634 1.00 98.50 181 ASN A CA 1
ATOM 1401 C C . ASN A 1 181 ? -5.441 -2.617 -13.116 1.00 98.50 181 ASN A C 1
ATOM 1403 O O . ASN A 1 181 ? -5.573 -1.513 -13.647 1.00 98.50 181 ASN A O 1
ATOM 1407 N N . GLY A 1 182 ? -4.252 -3.209 -12.983 1.00 98.19 182 GLY A N 1
ATOM 1408 C CA . GLY A 1 182 ? -3.007 -2.726 -13.596 1.00 98.19 182 GLY A CA 1
ATOM 1409 C C . GLY A 1 182 ? -2.384 -3.778 -14.518 1.00 98.19 182 GLY A C 1
ATOM 1410 O O . GLY A 1 182 ? -2.861 -4.914 -14.575 1.00 98.19 182 GLY A O 1
ATOM 1411 N N . TRP A 1 183 ? -1.318 -3.409 -15.228 1.00 98.12 183 TRP A N 1
ATOM 1412 C CA . TRP A 1 183 ? -0.523 -4.323 -16.058 1.00 98.12 183 TRP A CA 1
ATOM 1413 C C . TRP A 1 183 ? 0.832 -4.596 -15.397 1.00 98.12 183 TRP A C 1
ATOM 1415 O O . TRP A 1 183 ? 1.783 -3.846 -15.586 1.00 98.12 183 TRP A O 1
ATOM 1425 N N . HIS A 1 184 ? 0.948 -5.669 -14.619 1.00 97.75 184 HIS A N 1
ATOM 1426 C CA . HIS A 1 184 ? 2.167 -5.965 -13.850 1.00 97.75 184 HIS A CA 1
ATOM 1427 C C . HIS A 1 184 ? 2.534 -7.451 -13.816 1.00 97.75 184 HIS A C 1
ATOM 1429 O O . HIS A 1 184 ? 3.695 -7.806 -13.640 1.00 97.75 184 HIS A O 1
ATOM 1435 N N . ALA A 1 185 ? 1.554 -8.349 -13.920 1.00 97.38 185 ALA A N 1
ATOM 1436 C CA . ALA A 1 185 ? 1.746 -9.771 -13.677 1.00 97.38 185 ALA A CA 1
ATOM 1437 C C . ALA A 1 185 ? 2.268 -10.524 -14.906 1.00 97.38 185 ALA A C 1
ATOM 1439 O O . ALA A 1 185 ? 2.887 -11.576 -14.740 1.00 97.38 185 ALA A O 1
ATOM 1440 N N . GLY A 1 186 ? 2.104 -9.975 -16.113 1.00 95.19 186 GLY A N 1
ATOM 1441 C CA . GLY A 1 186 ? 2.551 -10.615 -17.353 1.00 95.19 186 GLY A CA 1
ATOM 1442 C C . GLY A 1 186 ? 1.728 -11.849 -17.734 1.00 95.19 186 GLY A C 1
ATOM 1443 O O . GLY A 1 186 ? 2.250 -12.735 -18.404 1.00 95.19 186 GLY A O 1
ATOM 1444 N N . ASP A 1 187 ? 0.475 -11.936 -17.279 1.00 96.19 187 ASP A N 1
ATOM 1445 C CA . ASP A 1 187 ? -0.421 -13.083 -17.473 1.00 96.19 187 ASP A CA 1
ATOM 1446 C C . ASP A 1 187 ? -1.684 -12.748 -18.289 1.00 96.19 187 ASP A C 1
ATOM 1448 O O . ASP A 1 187 ? -2.694 -13.446 -18.211 1.00 96.19 187 ASP A O 1
ATOM 1452 N N . GLY A 1 188 ? -1.642 -11.690 -19.099 1.00 94.38 188 GLY A N 1
ATOM 1453 C CA . GLY A 1 188 ? -2.750 -11.240 -19.942 1.00 94.38 188 GLY A CA 1
ATOM 1454 C C . GLY A 1 188 ? -3.925 -10.768 -19.106 1.00 94.38 188 GLY A C 1
ATOM 1455 O O . GLY A 1 188 ? -3.755 -10.038 -18.132 1.00 94.38 188 GLY A O 1
ATOM 1456 N N . ASP A 1 189 ? -5.116 -11.239 -19.461 1.00 95.81 189 ASP A N 1
ATOM 1457 C CA . ASP A 1 189 ? -6.331 -11.105 -18.652 1.00 95.81 189 ASP A CA 1
ATOM 1458 C C . ASP A 1 189 ? -6.416 -12.140 -17.512 1.00 95.81 189 ASP A C 1
ATOM 1460 O O . ASP A 1 189 ? -7.496 -12.432 -16.994 1.00 95.81 189 ASP A O 1
ATOM 1464 N N . GLY A 1 190 ? -5.285 -12.728 -17.128 1.00 97.06 190 GLY A N 1
ATOM 1465 C CA . GLY A 1 190 ? -5.185 -13.660 -16.020 1.00 97.06 190 GLY A CA 1
ATOM 1466 C C . GLY A 1 190 ? -5.412 -13.015 -14.645 1.00 97.06 190 GLY A C 1
ATOM 1467 O O . GLY A 1 190 ? -5.485 -11.789 -14.500 1.00 97.06 190 GLY A O 1
ATOM 1468 N N . PRO A 1 191 ? -5.548 -13.851 -13.600 1.00 97.94 191 PRO A N 1
ATOM 1469 C CA . PRO A 1 191 ? -5.863 -13.402 -12.245 1.00 97.94 191 PRO A CA 1
ATOM 1470 C C . PRO A 1 191 ? -4.787 -12.507 -11.616 1.00 97.94 191 PRO A C 1
ATOM 1472 O O . PRO A 1 191 ? -5.106 -11.738 -10.711 1.00 97.94 191 PRO A O 1
ATOM 1475 N N . GLY A 1 192 ? -3.536 -12.569 -12.075 1.00 98.25 192 GLY A N 1
ATOM 1476 C CA . GLY A 1 192 ? -2.485 -11.660 -11.637 1.00 98.25 192 GLY A CA 1
ATOM 1477 C C . GLY A 1 192 ? -2.834 -10.221 -11.996 1.00 98.25 192 GLY A C 1
ATOM 1478 O O . GLY A 1 192 ? -3.017 -9.400 -11.102 1.00 98.25 192 GLY A O 1
ATOM 1479 N N . ASN A 1 193 ? -3.006 -9.925 -13.281 1.00 98.56 193 ASN A N 1
ATOM 1480 C CA . ASN A 1 193 ? -3.370 -8.580 -13.727 1.00 98.56 193 ASN A CA 1
ATOM 1481 C C . ASN A 1 193 ? -4.796 -8.173 -13.338 1.00 98.56 193 ASN A C 1
ATOM 1483 O O . ASN A 1 193 ? -5.038 -6.993 -13.099 1.00 98.56 193 ASN A O 1
ATOM 1487 N N . ARG A 1 194 ? -5.756 -9.110 -13.319 1.00 98.06 194 ARG A N 1
ATOM 1488 C CA . ARG A 1 194 ? -7.196 -8.795 -13.230 1.00 98.06 194 ARG A CA 1
ATOM 1489 C C . ARG A 1 194 ? -7.813 -8.928 -11.844 1.00 98.06 194 ARG A C 1
ATOM 1491 O O . ARG A 1 194 ? -8.926 -8.446 -11.651 1.00 98.06 194 ARG A O 1
ATOM 1498 N N . GLU A 1 195 ? -7.131 -9.576 -10.903 1.00 98.44 195 GLU A N 1
ATOM 1499 C CA . GLU A 1 195 ? -7.661 -9.842 -9.560 1.00 98.44 195 GLU A CA 1
ATOM 1500 C C . GLU A 1 195 ? -6.645 -9.560 -8.440 1.00 98.44 195 GLU A C 1
ATOM 1502 O O . GLU A 1 195 ? -6.894 -9.938 -7.289 1.00 98.44 195 GLU A O 1
ATOM 1507 N N . SER A 1 196 ? -5.506 -8.917 -8.732 1.00 98.88 196 SER A N 1
ATOM 1508 C CA . SER A 1 196 ? -4.483 -8.631 -7.723 1.00 98.88 196 SER A CA 1
ATOM 1509 C C . SER A 1 196 ? -4.103 -7.158 -7.596 1.00 98.88 196 SER A C 1
ATOM 1511 O O . SER A 1 196 ? -3.996 -6.429 -8.578 1.00 98.88 196 SER A O 1
ATOM 1513 N N . ILE A 1 197 ? -3.858 -6.739 -6.354 1.00 98.88 197 ILE A N 1
ATOM 1514 C CA . ILE A 1 197 ? -3.206 -5.464 -6.047 1.00 98.88 197 ILE A CA 1
ATOM 1515 C C . ILE A 1 197 ? -1.693 -5.663 -6.146 1.00 98.88 197 ILE A C 1
ATOM 1517 O O . ILE A 1 197 ? -1.144 -6.527 -5.463 1.00 98.88 197 ILE A O 1
ATOM 1521 N N . ALA A 1 198 ? -1.009 -4.858 -6.951 1.00 98.88 198 ALA A N 1
ATOM 1522 C CA . ALA A 1 198 ? 0.434 -4.916 -7.141 1.00 98.88 198 ALA A CA 1
ATOM 1523 C C . ALA A 1 198 ? 1.187 -3.907 -6.276 1.00 98.88 198 ALA A C 1
ATOM 1525 O O . ALA A 1 198 ? 0.850 -2.720 -6.242 1.00 98.88 198 ALA A O 1
ATOM 1526 N N . ILE A 1 199 ? 2.238 -4.386 -5.613 1.00 98.94 199 ILE A N 1
ATOM 1527 C CA . ILE 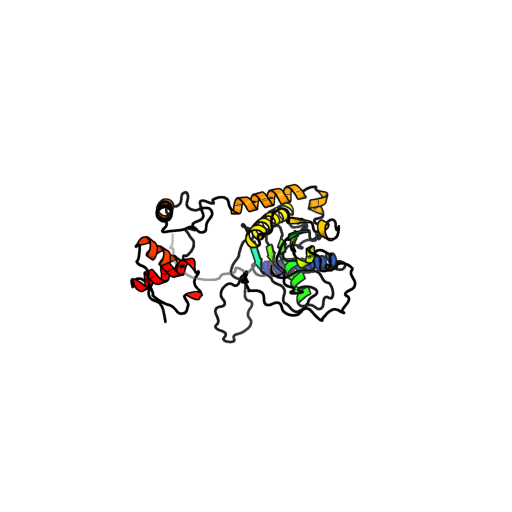A 1 199 ? 3.125 -3.581 -4.774 1.00 98.94 199 ILE A CA 1
ATOM 1528 C C . ILE A 1 199 ? 4.560 -3.751 -5.267 1.00 98.94 199 ILE A C 1
ATOM 1530 O O . ILE A 1 199 ? 5.105 -4.850 -5.196 1.00 98.94 199 ILE A O 1
ATOM 1534 N N . GLU A 1 200 ? 5.168 -2.655 -5.706 1.00 98.88 200 GLU A N 1
ATOM 1535 C CA . GLU A 1 200 ? 6.589 -2.553 -6.040 1.00 98.88 200 GLU A CA 1
ATOM 1536 C C . GLU A 1 200 ? 7.402 -2.116 -4.817 1.00 98.88 200 GLU A C 1
ATOM 1538 O O . GLU A 1 200 ? 7.161 -1.045 -4.252 1.00 98.88 200 GLU A O 1
ATOM 1543 N N . ILE A 1 201 ? 8.379 -2.924 -4.402 1.00 98.88 201 ILE A N 1
ATOM 1544 C CA . ILE A 1 201 ? 9.331 -2.567 -3.341 1.00 98.88 201 ILE A CA 1
ATOM 1545 C C . ILE A 1 201 ? 10.589 -1.984 -3.989 1.00 98.88 201 ILE A C 1
ATOM 1547 O O . ILE A 1 201 ? 11.255 -2.657 -4.777 1.00 98.88 201 ILE A O 1
ATOM 1551 N N . ALA A 1 202 ? 10.927 -0.740 -3.650 1.00 98.69 202 ALA A N 1
ATOM 1552 C CA . ALA A 1 202 ? 12.103 -0.068 -4.185 1.00 98.69 202 ALA A CA 1
ATOM 1553 C C . ALA A 1 202 ? 13.411 -0.695 -3.668 1.00 98.69 202 ALA A C 1
ATOM 1555 O O . ALA A 1 202 ? 13.538 -1.042 -2.489 1.00 98.69 202 ALA A O 1
ATOM 1556 N N . VAL A 1 203 ? 14.398 -0.808 -4.564 1.00 98.44 203 VAL A N 1
ATOM 1557 C CA . VAL A 1 203 ? 15.732 -1.377 -4.286 1.00 98.44 203 VAL A CA 1
ATOM 1558 C C . VAL A 1 203 ? 16.874 -0.392 -4.585 1.00 98.44 203 VAL A C 1
ATOM 1560 O O . VAL A 1 203 ? 18.029 -0.797 -4.724 1.00 98.44 203 VAL A O 1
ATOM 1563 N N . ASN A 1 204 ? 16.562 0.903 -4.692 1.00 98.25 204 ASN A N 1
ATOM 1564 C CA . ASN A 1 204 ? 17.516 1.970 -4.999 1.00 98.25 204 ASN A CA 1
ATOM 1565 C C . ASN A 1 204 ? 18.683 2.011 -3.997 1.00 98.25 204 ASN A C 1
ATOM 1567 O O . ASN A 1 204 ? 18.487 1.881 -2.790 1.00 98.25 204 ASN A O 1
ATOM 1571 N N . SER A 1 205 ? 19.910 2.214 -4.489 1.00 97.31 205 SER A N 1
ATOM 1572 C CA . SER A 1 205 ? 21.138 2.073 -3.689 1.00 97.31 205 SER A CA 1
ATOM 1573 C C . SER A 1 205 ? 21.295 3.102 -2.565 1.00 97.31 205 SER A C 1
ATOM 1575 O O . SER A 1 205 ? 22.062 2.887 -1.631 1.00 97.31 205 SER A O 1
ATOM 1577 N N . ASP A 1 206 ? 20.611 4.240 -2.674 1.00 97.06 206 ASP A N 1
ATOM 1578 C CA . ASP A 1 206 ? 20.553 5.292 -1.655 1.00 97.06 206 ASP A CA 1
ATOM 1579 C C . ASP A 1 206 ? 19.400 5.098 -0.648 1.00 97.06 206 ASP A C 1
ATOM 1581 O O . ASP A 1 206 ? 19.230 5.919 0.255 1.00 97.06 206 ASP A O 1
ATOM 1585 N N . GLY A 1 207 ? 18.618 4.024 -0.792 1.00 97.12 207 GLY A N 1
ATOM 1586 C CA . GLY A 1 207 ? 17.551 3.623 0.120 1.00 97.12 207 GLY A CA 1
ATOM 1587 C C . GLY A 1 207 ? 17.948 2.458 1.031 1.00 97.12 207 GLY A C 1
ATOM 1588 O O . GLY A 1 207 ? 18.866 1.682 0.760 1.00 97.12 207 GLY A O 1
ATOM 1589 N N . ASN A 1 208 ? 17.224 2.301 2.138 1.00 98.50 208 ASN A N 1
ATOM 1590 C CA . ASN A 1 208 ? 17.342 1.136 3.011 1.00 98.50 208 ASN A CA 1
ATOM 1591 C C . ASN A 1 208 ? 16.338 0.037 2.622 1.00 98.50 208 ASN A C 1
ATOM 1593 O O . ASN A 1 208 ? 15.194 0.036 3.075 1.00 98.50 208 ASN A O 1
ATOM 1597 N N . TYR A 1 209 ? 16.785 -0.954 1.849 1.00 98.44 209 TYR A N 1
ATOM 1598 C CA . TYR A 1 209 ? 15.935 -2.061 1.387 1.00 98.44 209 TYR A CA 1
ATOM 1599 C C . TYR A 1 209 ? 15.220 -2.817 2.524 1.00 98.44 209 TYR A C 1
ATOM 1601 O O . TYR A 1 209 ? 14.029 -3.098 2.426 1.00 98.44 209 TYR A O 1
ATOM 1609 N N . SER A 1 210 ? 15.894 -3.092 3.648 1.00 98.38 210 SER A N 1
ATOM 1610 C CA . SER A 1 210 ? 15.254 -3.762 4.796 1.00 98.38 210 SER A CA 1
ATOM 1611 C C . SER A 1 210 ? 14.085 -2.939 5.348 1.00 98.38 210 SER A C 1
ATOM 1613 O O . SER A 1 210 ? 13.031 -3.478 5.696 1.00 98.38 210 SER A O 1
ATOM 1615 N N . LYS A 1 211 ? 14.239 -1.610 5.365 1.00 98.69 211 LYS A N 1
ATOM 1616 C CA . LYS A 1 211 ? 13.179 -0.691 5.770 1.00 98.69 211 LYS A CA 1
ATOM 1617 C C . LYS A 1 211 ? 12.059 -0.589 4.729 1.00 98.69 211 LYS A C 1
ATOM 1619 O O . LYS A 1 211 ? 10.898 -0.560 5.128 1.00 98.69 211 LYS A O 1
ATOM 1624 N N . ALA A 1 212 ? 12.376 -0.602 3.435 1.00 98.81 212 ALA A N 1
ATOM 1625 C CA . ALA A 1 212 ? 11.374 -0.670 2.370 1.00 98.81 212 ALA A CA 1
ATOM 1626 C C . ALA A 1 212 ? 10.528 -1.951 2.474 1.00 98.81 212 ALA A C 1
ATOM 1628 O O . ALA A 1 212 ? 9.300 -1.898 2.431 1.00 98.81 212 ALA A O 1
ATOM 1629 N N . VAL A 1 213 ? 11.166 -3.096 2.741 1.00 98.81 213 VAL A N 1
ATOM 1630 C CA . VAL A 1 213 ? 10.487 -4.374 2.999 1.00 98.81 213 VAL A CA 1
ATOM 1631 C C . VAL A 1 213 ? 9.611 -4.309 4.261 1.00 98.81 213 VAL A C 1
ATOM 1633 O O . VAL A 1 213 ? 8.485 -4.803 4.247 1.00 98.81 213 VAL A O 1
ATOM 1636 N N . ASP A 1 214 ? 10.084 -3.693 5.351 1.00 98.69 214 ASP A N 1
ATOM 1637 C CA . ASP A 1 214 ? 9.287 -3.435 6.566 1.00 98.69 214 ASP A CA 1
ATOM 1638 C C . ASP A 1 214 ? 8.033 -2.593 6.280 1.00 98.69 214 ASP A C 1
ATOM 1640 O O . ASP A 1 214 ? 6.925 -2.938 6.701 1.00 98.69 214 ASP A O 1
ATOM 1644 N N . ASN A 1 215 ? 8.195 -1.508 5.524 1.00 98.75 215 ASN A N 1
ATOM 1645 C CA . ASN A 1 215 ? 7.097 -0.637 5.118 1.00 98.75 215 ASN A CA 1
ATOM 1646 C C . ASN A 1 215 ? 6.104 -1.376 4.202 1.00 98.75 215 ASN A C 1
ATOM 1648 O O . ASN A 1 215 ? 4.892 -1.253 4.382 1.00 98.75 215 ASN A O 1
ATOM 1652 N N . ALA A 1 216 ? 6.591 -2.219 3.287 1.00 98.88 216 ALA A N 1
ATOM 1653 C CA . ALA A 1 216 ? 5.744 -3.034 2.423 1.00 98.88 216 ALA A CA 1
ATOM 1654 C C . ALA A 1 216 ? 4.919 -4.053 3.224 1.00 98.88 216 ALA A C 1
ATOM 1656 O O . ALA A 1 216 ? 3.723 -4.189 2.983 1.00 98.88 216 ALA A O 1
ATOM 1657 N N . LYS A 1 217 ? 5.495 -4.709 4.242 1.00 98.75 217 LYS A N 1
ATOM 1658 C CA . LYS A 1 217 ? 4.745 -5.624 5.130 1.00 98.75 217 LYS A CA 1
ATOM 1659 C C . LYS A 1 217 ? 3.573 -4.922 5.820 1.00 98.75 217 LYS A C 1
ATOM 1661 O O . LYS A 1 217 ? 2.477 -5.473 5.910 1.00 98.75 217 LYS A O 1
ATOM 1666 N N . LYS A 1 218 ? 3.803 -3.693 6.287 1.00 97.94 218 LYS A N 1
ATOM 1667 C CA . LYS A 1 218 ? 2.779 -2.844 6.911 1.00 97.94 218 LYS A CA 1
ATOM 1668 C C . LYS A 1 218 ? 1.676 -2.459 5.933 1.00 97.94 218 LYS A C 1
ATOM 1670 O O . LYS A 1 218 ? 0.510 -2.486 6.326 1.00 97.94 218 LYS A O 1
ATOM 1675 N N . LEU A 1 219 ? 2.031 -2.132 4.690 1.00 98.31 219 LEU A N 1
ATOM 1676 C CA . LEU A 1 219 ? 1.065 -1.873 3.625 1.00 98.31 219 LEU A CA 1
ATOM 1677 C C . LEU A 1 219 ? 0.234 -3.124 3.317 1.00 98.31 219 LEU A C 1
ATOM 1679 O O . LEU A 1 219 ? -0.988 -3.038 3.280 1.00 98.31 219 LEU A O 1
ATOM 1683 N N . VAL A 1 220 ? 0.862 -4.293 3.168 1.00 98.81 220 VAL A N 1
ATOM 1684 C CA . VAL A 1 220 ? 0.147 -5.551 2.899 1.00 98.81 220 VAL A CA 1
ATOM 1685 C C . VAL A 1 220 ? -0.843 -5.872 4.018 1.00 98.81 220 VAL A C 1
ATOM 1687 O O . VAL A 1 220 ? -2.001 -6.156 3.733 1.00 98.81 220 VAL A O 1
ATOM 1690 N N . ALA A 1 221 ? -0.432 -5.770 5.286 1.00 96.81 221 ALA A N 1
ATOM 1691 C CA . ALA A 1 221 ? -1.327 -5.996 6.421 1.00 96.81 221 ALA A CA 1
ATOM 1692 C C . ALA A 1 221 ? -2.529 -5.034 6.429 1.00 96.81 221 ALA A C 1
ATOM 1694 O O . ALA A 1 221 ? -3.650 -5.448 6.720 1.00 96.81 221 ALA A O 1
ATOM 1695 N N . TYR A 1 222 ? -2.308 -3.761 6.087 1.00 93.88 222 TYR A N 1
ATOM 1696 C CA . TYR A 1 222 ? -3.391 -2.794 5.912 1.00 93.88 222 TYR A CA 1
ATOM 1697 C C . TYR A 1 222 ? -4.333 -3.213 4.774 1.00 93.88 222 TYR A C 1
ATOM 1699 O O . TYR A 1 222 ? -5.533 -3.337 4.991 1.00 93.88 222 TYR A O 1
ATOM 1707 N N . LEU A 1 223 ? -3.799 -3.533 3.593 1.00 94.38 223 LEU A N 1
ATOM 1708 C CA . LEU A 1 223 ? -4.601 -3.929 2.433 1.00 94.38 223 LEU A CA 1
ATOM 1709 C C . LEU A 1 223 ? -5.402 -5.211 2.677 1.00 94.38 223 LEU A C 1
ATOM 1711 O O . LEU A 1 223 ? -6.558 -5.279 2.272 1.00 94.38 223 LEU A O 1
ATOM 1715 N N . MET A 1 224 ? -4.841 -6.202 3.376 1.00 95.31 224 MET A N 1
ATOM 1716 C CA . MET A 1 224 ? -5.582 -7.399 3.794 1.00 95.31 224 MET A CA 1
ATOM 1717 C C . MET A 1 224 ? -6.817 -7.035 4.623 1.00 95.31 224 MET A C 1
ATOM 1719 O O . MET A 1 224 ? -7.890 -7.588 4.400 1.00 95.31 224 MET A O 1
ATOM 1723 N N . LYS A 1 225 ? -6.683 -6.087 5.559 1.00 88.31 225 LYS A N 1
ATOM 1724 C CA . LYS A 1 225 ? -7.796 -5.618 6.392 1.00 88.31 225 LYS A CA 1
ATOM 1725 C C . LYS A 1 225 ? -8.849 -4.881 5.563 1.00 88.31 225 LYS A C 1
ATOM 1727 O O . LYS A 1 225 ? -10.032 -5.151 5.732 1.00 88.31 225 LYS A 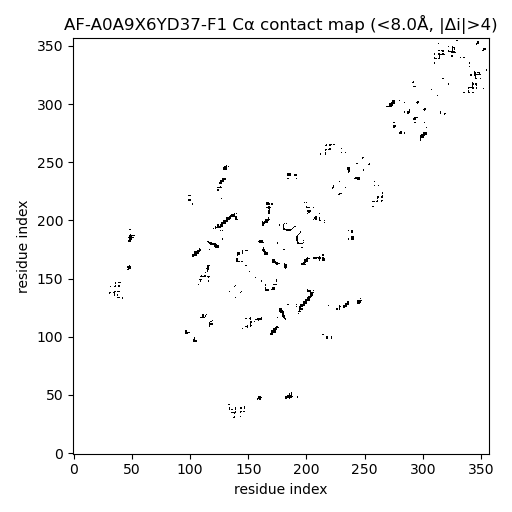O 1
ATOM 1732 N N . GLU A 1 226 ? -8.426 -3.980 4.681 1.00 84.56 226 GLU A N 1
ATOM 1733 C CA . GLU A 1 226 ? -9.350 -3.157 3.888 1.00 84.56 226 GLU A CA 1
ATOM 1734 C C . GLU A 1 226 ? -10.099 -3.959 2.817 1.00 84.56 226 GLU A C 1
ATOM 1736 O O . GLU A 1 226 ? -11.247 -3.661 2.503 1.00 84.56 226 GLU A O 1
ATOM 1741 N N . THR A 1 227 ? -9.458 -4.980 2.246 1.00 87.19 227 THR A N 1
ATOM 1742 C CA . THR A 1 227 ? -10.002 -5.727 1.097 1.00 87.19 227 THR A CA 1
ATOM 1743 C C . THR A 1 227 ? -10.553 -7.102 1.460 1.00 87.19 227 THR A C 1
ATOM 1745 O O . THR A 1 227 ? -11.280 -7.698 0.671 1.00 87.19 227 THR A O 1
ATOM 1748 N N . GLY A 1 228 ? -10.194 -7.638 2.629 1.00 88.81 228 GLY A N 1
ATOM 1749 C CA . GLY A 1 228 ? -10.500 -9.015 3.011 1.00 88.81 228 GLY A CA 1
ATOM 1750 C C . GLY A 1 228 ? -9.644 -10.073 2.303 1.00 88.81 228 GLY A C 1
ATOM 1751 O O . GLY A 1 228 ? -9.916 -11.264 2.462 1.00 88.81 228 GLY A O 1
ATOM 1752 N N . VAL A 1 229 ? -8.612 -9.683 1.538 1.00 92.50 229 VAL A N 1
ATOM 1753 C CA . VAL A 1 229 ? -7.680 -10.635 0.913 1.00 92.50 229 VAL A CA 1
ATOM 1754 C C . VAL A 1 229 ? -6.981 -11.463 2.003 1.00 92.50 229 VAL A C 1
ATOM 1756 O O . VAL A 1 229 ? -6.324 -10.893 2.880 1.00 92.50 229 VAL A O 1
ATOM 1759 N N . PRO A 1 230 ? -7.090 -12.805 1.976 1.00 94.94 230 PRO A N 1
ATOM 1760 C CA . PRO A 1 230 ? -6.514 -13.652 3.013 1.00 94.94 230 PRO A CA 1
ATOM 1761 C C . PRO A 1 230 ? -4.994 -13.810 2.849 1.00 94.94 230 PRO A C 1
ATOM 1763 O O . PRO A 1 230 ? -4.447 -13.676 1.755 1.00 94.94 230 PRO A O 1
ATOM 1766 N N . LEU A 1 231 ? -4.303 -14.162 3.940 1.00 95.00 231 LEU A N 1
ATOM 1767 C CA . LEU A 1 231 ? -2.836 -14.283 3.987 1.00 95.00 231 LEU A CA 1
ATOM 1768 C C . LEU A 1 231 ? -2.266 -15.249 2.928 1.00 95.00 231 LEU A C 1
ATOM 1770 O O . LEU A 1 231 ? -1.216 -14.998 2.345 1.00 95.00 231 LEU A O 1
ATOM 1774 N N . ASN A 1 232 ? -2.968 -16.346 2.640 1.00 97.06 232 ASN A N 1
ATOM 1775 C CA . ASN A 1 232 ? -2.564 -17.330 1.628 1.00 97.06 232 ASN A CA 1
ATOM 1776 C C . ASN A 1 232 ? -2.666 -16.809 0.180 1.00 97.06 232 ASN A C 1
ATOM 1778 O O . ASN A 1 232 ? -2.164 -17.458 -0.740 1.00 97.06 232 ASN A O 1
ATOM 1782 N N . ASN A 1 233 ? -3.288 -15.647 -0.022 1.00 98.56 233 ASN A N 1
ATOM 1783 C CA . ASN A 1 233 ? -3.396 -14.971 -1.308 1.00 98.56 233 ASN A CA 1
ATOM 1784 C C . ASN A 1 233 ? -2.406 -13.799 -1.455 1.00 98.56 233 ASN A C 1
ATOM 1786 O O . ASN A 1 233 ? -2.463 -13.071 -2.449 1.00 98.56 233 ASN A O 1
ATOM 1790 N N . ILE A 1 234 ? -1.454 -13.657 -0.527 1.00 98.75 234 ILE A N 1
ATOM 1791 C CA . ILE A 1 234 ? -0.251 -12.844 -0.728 1.00 98.75 234 ILE A CA 1
ATOM 1792 C C . ILE A 1 234 ? 0.745 -13.669 -1.541 1.00 98.75 234 ILE A C 1
ATOM 1794 O O . ILE A 1 234 ? 1.148 -14.758 -1.130 1.00 98.75 234 ILE A O 1
ATOM 1798 N N . VAL A 1 235 ? 1.114 -13.190 -2.727 1.00 98.81 235 VAL A N 1
ATOM 1799 C CA . VAL A 1 235 ? 1.862 -13.983 -3.708 1.00 98.81 235 VAL A CA 1
ATOM 1800 C C . VAL A 1 235 ? 2.993 -13.191 -4.348 1.00 98.81 235 VAL A C 1
ATOM 1802 O O . VAL A 1 235 ? 2.978 -11.967 -4.411 1.00 98.81 235 VAL A O 1
ATOM 1805 N N . LYS A 1 236 ? 3.990 -13.916 -4.846 1.00 98.69 236 LYS A N 1
ATOM 1806 C CA . LYS A 1 236 ? 5.079 -13.374 -5.663 1.00 98.69 236 LYS A CA 1
ATOM 1807 C C . LYS A 1 236 ? 4.596 -13.172 -7.093 1.00 98.69 236 LYS A C 1
ATOM 1809 O O . LYS A 1 236 ? 3.830 -14.007 -7.578 1.00 98.69 236 LYS A O 1
ATOM 1814 N N . HIS A 1 237 ? 5.131 -12.186 -7.808 1.00 98.56 237 HIS A N 1
ATOM 1815 C CA . HIS A 1 237 ? 4.961 -12.092 -9.266 1.00 98.56 237 HIS A CA 1
ATOM 1816 C C . HIS A 1 237 ? 5.315 -13.399 -9.987 1.00 98.56 237 HIS A C 1
ATOM 1818 O O . HIS A 1 237 ? 4.596 -13.822 -10.891 1.00 98.56 237 HIS A O 1
ATOM 1824 N N . GLN A 1 238 ? 6.337 -14.108 -9.496 1.00 97.88 238 GLN A N 1
ATOM 1825 C CA . GLN A 1 238 ? 6.732 -15.440 -9.962 1.00 97.88 238 GLN A CA 1
ATOM 1826 C C . GLN A 1 238 ? 5.573 -16.434 -10.114 1.00 97.88 238 GLN A C 1
ATOM 1828 O O . GLN A 1 238 ? 5.621 -17.281 -11.003 1.00 97.88 238 GLN A O 1
ATOM 1833 N N . LYS A 1 239 ? 4.530 -16.343 -9.278 1.00 98.06 239 LYS A N 1
ATOM 1834 C CA . LYS A 1 239 ? 3.355 -17.220 -9.364 1.00 98.06 239 LYS A CA 1
ATOM 1835 C C . LYS A 1 239 ? 2.643 -17.107 -10.716 1.00 98.06 239 LYS A C 1
ATOM 1837 O O . LYS A 1 239 ? 2.091 -18.100 -11.179 1.00 98.06 239 LYS A O 1
ATOM 1842 N N . TRP A 1 240 ? 2.621 -15.912 -11.300 1.00 97.62 240 TRP A N 1
ATOM 1843 C CA . TRP A 1 240 ? 1.803 -15.599 -12.469 1.00 97.62 240 TRP A CA 1
ATOM 1844 C C . TRP A 1 240 ? 2.520 -15.905 -13.781 1.00 97.62 240 TRP A C 1
ATOM 1846 O O . TRP A 1 240 ? 1.968 -16.588 -14.635 1.00 97.62 240 TRP A O 1
ATOM 1856 N N . SER A 1 241 ? 3.766 -15.450 -13.918 1.00 94.00 241 SER A N 1
ATOM 1857 C CA . SER A 1 241 ? 4.523 -15.530 -15.177 1.00 94.00 241 SER A CA 1
ATOM 1858 C C . SER A 1 241 ? 5.773 -16.408 -15.106 1.00 94.00 241 SER A C 1
ATOM 1860 O O . SER A 1 241 ? 6.414 -16.657 -16.123 1.00 94.00 241 SER A O 1
ATOM 1862 N N . GLY A 1 242 ? 6.171 -16.851 -13.912 1.00 93.25 242 GLY A N 1
ATOM 1863 C CA . GLY A 1 242 ? 7.449 -17.528 -13.690 1.00 93.25 242 GLY A CA 1
ATOM 1864 C C . GLY A 1 242 ? 8.658 -16.592 -13.556 1.00 93.25 242 GLY A C 1
ATOM 1865 O O . GLY A 1 242 ? 9.732 -17.082 -13.202 1.00 93.25 242 GLY A O 1
ATOM 1866 N N . LYS A 1 243 ? 8.512 -15.267 -13.762 1.00 91.81 243 LYS A N 1
ATOM 1867 C CA . LYS A 1 243 ? 9.597 -14.290 -13.526 1.00 91.81 243 LYS A CA 1
ATOM 1868 C C . LYS A 1 243 ? 10.127 -14.446 -12.099 1.00 91.81 243 LYS A C 1
ATOM 1870 O O . LYS A 1 243 ? 9.348 -14.503 -11.152 1.00 91.81 243 LYS A O 1
ATOM 1875 N N . ILE A 1 244 ? 11.447 -14.474 -11.914 1.00 96.56 244 ILE A N 1
ATOM 1876 C CA . ILE A 1 244 ? 12.050 -14.433 -10.574 1.00 96.56 244 ILE A CA 1
ATOM 1877 C C . ILE A 1 244 ? 11.874 -13.020 -10.001 1.00 96.56 244 ILE A C 1
ATOM 1879 O O . ILE A 1 244 ? 12.758 -12.183 -10.099 1.00 96.56 244 ILE A O 1
ATOM 1883 N N . CYS A 1 245 ? 10.691 -12.747 -9.460 1.00 97.50 245 CYS A N 1
ATOM 1884 C CA . CYS A 1 245 ? 10.293 -11.474 -8.874 1.00 97.50 245 CYS A CA 1
ATOM 1885 C C . CYS A 1 245 ? 9.333 -11.757 -7.704 1.00 97.50 245 CYS A C 1
ATOM 1887 O O . CYS A 1 245 ? 8.403 -12.563 -7.879 1.00 97.50 245 CYS A O 1
ATOM 1889 N N . PRO A 1 246 ? 9.544 -11.175 -6.508 1.00 98.19 246 PRO A N 1
ATOM 1890 C CA . PRO A 1 246 ? 10.605 -10.232 -6.112 1.00 98.19 246 PRO A CA 1
ATOM 1891 C C . PRO A 1 246 ? 11.989 -10.906 -6.005 1.00 98.19 246 PRO A C 1
ATOM 1893 O O . PRO A 1 246 ? 12.148 -11.892 -5.279 1.00 98.19 246 PRO A O 1
ATOM 1896 N N . ALA A 1 247 ? 12.984 -10.415 -6.753 1.00 97.19 247 ALA A N 1
ATOM 1897 C CA . ALA A 1 247 ? 14.231 -11.138 -7.010 1.00 97.19 247 ALA A CA 1
ATOM 1898 C C . ALA A 1 247 ? 15.115 -11.284 -5.763 1.00 97.19 247 ALA A C 1
ATOM 1900 O O . ALA A 1 247 ? 15.518 -12.398 -5.419 1.00 97.19 247 ALA A O 1
ATOM 1901 N N . ASN A 1 248 ? 15.387 -10.191 -5.045 1.00 97.44 248 ASN A N 1
ATOM 1902 C CA . ASN A 1 248 ? 16.216 -10.208 -3.839 1.00 97.44 248 ASN A CA 1
ATOM 1903 C C . ASN A 1 248 ? 15.564 -11.056 -2.752 1.00 97.44 248 ASN A C 1
ATOM 1905 O O . ASN A 1 248 ? 16.229 -11.877 -2.119 1.00 97.44 248 ASN A O 1
ATOM 1909 N N . MET A 1 249 ? 14.256 -10.906 -2.550 1.00 97.50 249 MET A N 1
ATOM 1910 C CA . MET A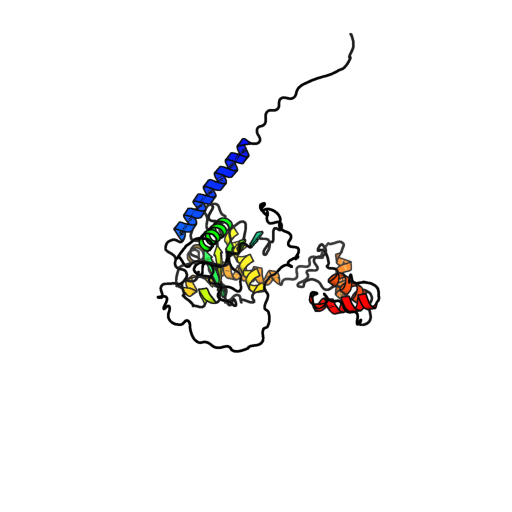 1 249 ? 13.530 -11.679 -1.548 1.00 97.50 249 MET A CA 1
ATOM 1911 C C . MET A 1 249 ? 13.536 -13.187 -1.845 1.00 97.50 249 MET A C 1
ATOM 1913 O O . MET A 1 249 ? 13.716 -13.984 -0.920 1.00 97.50 249 MET A O 1
ATOM 1917 N N . ILE A 1 250 ? 13.380 -13.593 -3.112 1.00 97.81 250 ILE A N 1
ATOM 1918 C CA . ILE A 1 250 ? 13.469 -15.005 -3.521 1.00 97.81 250 ILE A CA 1
ATOM 1919 C C . ILE A 1 250 ? 14.895 -15.529 -3.334 1.00 97.81 250 ILE A C 1
ATOM 1921 O O . ILE A 1 250 ? 15.087 -16.548 -2.670 1.00 97.81 250 ILE A O 1
ATOM 1925 N N . ASN A 1 251 ? 15.891 -14.829 -3.878 1.00 98.00 251 ASN A N 1
ATOM 1926 C CA . ASN A 1 251 ? 17.281 -15.289 -3.894 1.00 98.00 251 ASN A CA 1
ATOM 1927 C C . ASN A 1 251 ? 17.890 -15.385 -2.487 1.00 98.00 251 ASN A C 1
ATOM 1929 O O . ASN A 1 251 ? 18.732 -16.244 -2.239 1.00 98.00 251 ASN A O 1
ATOM 1933 N N . ASN A 1 252 ? 17.425 -14.554 -1.550 1.00 97.44 252 ASN A N 1
ATOM 1934 C CA . ASN A 1 252 ? 17.863 -14.570 -0.153 1.00 97.44 252 ASN A CA 1
ATOM 1935 C C . ASN A 1 252 ? 16.982 -15.444 0.764 1.00 97.44 252 ASN A C 1
ATOM 1937 O O . ASN A 1 252 ? 17.148 -15.410 1.987 1.00 97.44 252 ASN A O 1
ATOM 1941 N N . GLY A 1 253 ? 16.015 -16.190 0.211 1.00 97.44 253 GLY A N 1
ATOM 1942 C CA . GLY A 1 253 ? 15.132 -17.071 0.983 1.00 97.44 253 GLY A CA 1
ATOM 1943 C C . GLY A 1 253 ? 14.251 -16.339 2.004 1.00 97.44 253 GLY A C 1
ATOM 1944 O O . GLY A 1 253 ? 13.932 -16.893 3.051 1.00 97.44 253 GLY A O 1
ATOM 1945 N N . GLN A 1 254 ? 13.881 -15.084 1.733 1.00 97.75 254 GLN A N 1
ATOM 1946 C CA . GLN A 1 254 ? 13.177 -14.210 2.683 1.00 97.75 254 GLN A CA 1
ATOM 1947 C C . GLN A 1 254 ? 11.650 -14.218 2.527 1.00 97.75 254 GLN A C 1
ATOM 1949 O O . GLN A 1 254 ? 10.962 -13.545 3.292 1.00 97.75 254 GLN A O 1
ATOM 1954 N N . TRP A 1 255 ? 11.102 -14.966 1.563 1.00 98.12 255 TRP A N 1
ATOM 1955 C CA . TRP A 1 255 ? 9.658 -14.974 1.297 1.00 98.12 255 TRP A CA 1
ATOM 1956 C C . TRP A 1 255 ? 8.828 -15.411 2.514 1.00 98.12 255 TRP A C 1
ATOM 1958 O O . TRP A 1 255 ? 7.889 -14.717 2.900 1.00 98.12 255 TRP A O 1
ATOM 1968 N N . ASP A 1 256 ? 9.203 -16.505 3.178 1.00 97.06 256 ASP A N 1
ATOM 1969 C CA . ASP A 1 256 ? 8.442 -17.001 4.334 1.00 97.06 256 ASP A CA 1
ATOM 1970 C C . ASP A 1 256 ? 8.540 -16.034 5.522 1.00 97.06 256 ASP A C 1
ATOM 1972 O O . ASP A 1 256 ? 7.556 -15.769 6.211 1.00 97.06 256 ASP A O 1
ATOM 1976 N N . VAL A 1 257 ? 9.712 -15.420 5.720 1.00 97.50 257 VAL A N 1
ATOM 1977 C CA . VAL A 1 257 ? 9.910 -14.360 6.722 1.00 97.50 257 VAL A CA 1
ATOM 1978 C C . VAL A 1 257 ? 9.025 -13.153 6.412 1.00 97.50 257 VAL A C 1
ATOM 1980 O O . VAL A 1 257 ? 8.459 -12.549 7.328 1.00 97.50 257 VAL A O 1
ATOM 1983 N N . PHE A 1 258 ? 8.885 -12.796 5.133 1.00 98.50 258 PHE A N 1
ATOM 1984 C CA . PHE A 1 258 ? 8.012 -11.717 4.694 1.00 98.50 258 PHE A CA 1
ATOM 1985 C C . PHE A 1 258 ? 6.553 -11.994 5.063 1.00 98.50 258 PHE A C 1
ATOM 1987 O O . PHE A 1 258 ? 5.963 -11.194 5.790 1.00 98.50 258 PHE A O 1
ATOM 1994 N N . VAL A 1 259 ? 6.008 -13.139 4.642 1.00 97.50 259 VAL A N 1
ATOM 1995 C CA . VAL A 1 259 ? 4.601 -13.508 4.879 1.00 97.50 259 VAL A CA 1
ATOM 1996 C C . VAL A 1 259 ? 4.301 -13.657 6.375 1.00 97.50 259 VAL A C 1
ATOM 1998 O O . VAL A 1 259 ? 3.317 -13.095 6.853 1.00 97.50 259 VAL A O 1
ATOM 2001 N N . ASN A 1 260 ? 5.182 -14.298 7.151 1.00 95.62 260 ASN A N 1
ATOM 2002 C CA . ASN A 1 260 ? 5.011 -14.414 8.606 1.00 95.62 260 ASN A CA 1
ATOM 2003 C C . ASN A 1 260 ? 5.023 -13.040 9.302 1.00 95.62 260 ASN A C 1
ATOM 2005 O O . ASN A 1 260 ? 4.281 -12.801 10.253 1.00 95.62 260 ASN A O 1
ATOM 2009 N N . SER A 1 261 ? 5.847 -12.101 8.822 1.00 96.25 261 SER A N 1
ATOM 2010 C CA . SER A 1 261 ? 5.853 -10.735 9.362 1.00 96.25 261 SER A CA 1
ATOM 2011 C C . SER A 1 261 ? 4.569 -9.977 9.013 1.00 96.25 261 SER A C 1
ATOM 2013 O O . SER A 1 261 ? 4.067 -9.226 9.846 1.00 96.25 261 SER A O 1
ATOM 2015 N N . VAL A 1 262 ? 4.038 -10.161 7.796 1.00 97.94 262 VAL A N 1
ATOM 2016 C CA . VAL A 1 262 ? 2.739 -9.603 7.382 1.00 97.94 262 VAL A CA 1
ATOM 2017 C C . VAL A 1 262 ? 1.637 -10.103 8.304 1.00 97.94 262 VAL A C 1
ATOM 2019 O O . VAL A 1 262 ? 0.870 -9.289 8.808 1.00 97.94 262 VAL A O 1
ATOM 2022 N N . GLU A 1 263 ? 1.589 -11.408 8.580 1.00 94.25 263 GLU A N 1
ATOM 2023 C CA . GLU A 1 263 ? 0.636 -11.986 9.529 1.00 94.25 263 GLU A CA 1
ATOM 2024 C C . GLU A 1 263 ? 0.770 -11.350 10.918 1.00 94.25 263 GLU A C 1
ATOM 2026 O O . GLU A 1 263 ? -0.229 -10.966 11.522 1.00 94.25 263 GLU A O 1
ATOM 2031 N N . GLY A 1 264 ? 2.000 -11.156 11.401 1.00 91.75 264 GLY A N 1
ATOM 2032 C CA . GLY A 1 264 ? 2.262 -10.449 12.654 1.00 91.75 264 GLY A CA 1
ATOM 2033 C C . GLY A 1 264 ? 1.701 -9.024 12.662 1.00 91.75 264 GLY A C 1
ATOM 2034 O O . GLY A 1 264 ? 1.002 -8.643 13.601 1.00 91.75 264 GLY A O 1
ATOM 2035 N N . TYR A 1 265 ? 1.956 -8.236 11.612 1.00 94.00 265 TYR A N 1
ATOM 2036 C CA . TYR A 1 265 ? 1.377 -6.896 11.479 1.00 94.00 265 TYR A CA 1
ATOM 2037 C C . TYR A 1 265 ? -0.146 -6.937 11.408 1.00 94.00 265 TYR A C 1
ATOM 2039 O O . TYR A 1 265 ? -0.790 -6.182 12.129 1.00 94.00 265 TYR A O 1
ATOM 2047 N N . TYR A 1 266 ? -0.711 -7.829 10.596 1.00 91.62 266 TYR A N 1
ATOM 2048 C CA . TYR A 1 266 ? -2.150 -7.996 10.427 1.00 91.62 266 TYR A CA 1
ATOM 2049 C C . TYR A 1 266 ? -2.826 -8.347 11.753 1.00 91.62 266 TYR A C 1
ATOM 2051 O O . TYR A 1 266 ? -3.747 -7.653 12.170 1.00 91.62 266 TYR A O 1
ATOM 2059 N N . ASN A 1 267 ? -2.310 -9.338 12.481 1.00 88.00 267 ASN A N 1
ATOM 2060 C CA . ASN A 1 267 ? -2.815 -9.721 13.798 1.00 88.00 267 ASN A CA 1
ATOM 2061 C C . ASN A 1 267 ? -2.708 -8.567 14.803 1.00 88.00 267 ASN A C 1
ATOM 2063 O O . ASN A 1 267 ? -3.635 -8.344 15.580 1.00 88.00 267 ASN A O 1
ATOM 2067 N N . ASN A 1 268 ? -1.629 -7.781 14.749 1.00 85.12 268 ASN A N 1
ATOM 2068 C CA . ASN A 1 268 ? -1.462 -6.591 15.584 1.00 85.12 268 ASN A CA 1
ATOM 2069 C C . ASN A 1 268 ? -2.446 -5.456 15.250 1.00 85.12 268 ASN A C 1
ATOM 2071 O O . ASN A 1 268 ? -2.693 -4.624 16.120 1.00 85.12 268 ASN A O 1
ATOM 2075 N N . LEU A 1 269 ? -3.058 -5.426 14.057 1.00 80.00 269 LEU A N 1
ATOM 2076 C CA . LEU A 1 269 ? -4.163 -4.498 13.760 1.00 80.00 269 LEU A CA 1
ATOM 2077 C C . LEU A 1 269 ? -5.444 -4.834 14.542 1.00 80.00 269 LEU A C 1
ATOM 2079 O O . LEU A 1 269 ? -6.297 -3.961 14.723 1.00 80.00 269 LEU A O 1
ATOM 2083 N N . TYR A 1 270 ? -5.582 -6.084 14.994 1.00 66.31 270 TYR A N 1
ATOM 2084 C CA . TYR A 1 270 ? -6.718 -6.567 15.787 1.00 66.31 270 TYR A CA 1
ATOM 2085 C C . TYR A 1 270 ? -6.408 -6.703 17.276 1.00 66.31 270 TYR A C 1
ATOM 2087 O O . TYR A 1 270 ? -7.329 -6.884 18.073 1.00 66.31 270 TYR A O 1
ATOM 2095 N N . GLN A 1 271 ? -5.135 -6.610 17.670 1.00 64.31 271 GLN A N 1
ATOM 2096 C CA . GLN A 1 271 ? -4.775 -6.620 19.081 1.00 64.31 271 GLN A CA 1
ATOM 2097 C C . GLN A 1 271 ? -5.392 -5.403 19.781 1.00 64.31 271 GLN A C 1
ATOM 2099 O O . GLN A 1 271 ? -5.303 -4.294 19.244 1.00 64.31 271 GLN A O 1
ATOM 2104 N N . PRO A 1 272 ? -5.998 -5.583 20.971 1.00 58.09 272 PRO A N 1
ATOM 2105 C CA . PRO A 1 272 ? -6.513 -4.480 21.757 1.00 58.09 272 PRO A CA 1
ATOM 2106 C C . PRO A 1 272 ? -5.414 -3.449 22.011 1.00 58.09 272 PRO A C 1
ATOM 2108 O O . PRO A 1 272 ? -4.480 -3.692 22.775 1.00 58.09 272 PRO A O 1
ATOM 2111 N N . LYS A 1 273 ? -5.516 -2.292 21.364 1.00 70.75 273 LYS A N 1
ATOM 2112 C CA . LYS A 1 273 ? -4.645 -1.158 21.626 1.00 70.75 273 LYS A CA 1
ATOM 2113 C C . LYS A 1 273 ? -5.384 -0.288 22.618 1.00 70.75 273 LYS A C 1
ATOM 2115 O O . LYS A 1 273 ? -6.134 0.592 22.223 1.00 70.75 273 LYS A O 1
ATOM 2120 N N . ASP A 1 274 ? -5.225 -0.614 23.897 1.00 82.50 274 ASP A N 1
ATOM 2121 C CA . ASP A 1 274 ? -5.762 0.197 24.985 1.00 82.50 274 ASP A CA 1
ATOM 2122 C C . ASP A 1 274 ? -5.060 1.565 24.965 1.00 82.50 274 ASP A C 1
ATOM 2124 O O . ASP A 1 274 ? -3.980 1.750 25.525 1.00 82.50 274 ASP A O 1
ATOM 2128 N N . ASP A 1 275 ? -5.650 2.503 24.227 1.00 86.44 275 ASP A N 1
ATOM 2129 C CA . ASP A 1 275 ? -5.139 3.856 24.012 1.00 86.44 275 ASP A CA 1
ATOM 2130 C C . ASP A 1 275 ? -5.592 4.832 25.102 1.00 86.44 275 ASP A C 1
ATOM 2132 O O . ASP A 1 275 ? -5.331 6.034 25.007 1.00 86.44 275 ASP A O 1
ATOM 2136 N N . ILE A 1 276 ? -6.255 4.304 26.136 1.00 89.88 276 ILE A N 1
ATOM 2137 C CA . ILE A 1 276 ? -6.721 5.077 27.276 1.00 89.88 276 ILE A CA 1
ATOM 2138 C C . ILE A 1 276 ? -5.873 4.879 28.531 1.00 89.88 276 ILE A C 1
ATOM 2140 O O . ILE A 1 276 ? -5.873 5.757 29.391 1.00 89.88 276 ILE A O 1
ATOM 2144 N N . THR A 1 277 ? -5.135 3.769 28.629 1.00 90.88 277 THR A N 1
ATOM 2145 C CA . THR A 1 277 ? -4.315 3.430 29.803 1.00 90.88 277 THR A CA 1
ATOM 2146 C C . THR A 1 277 ? -3.298 4.522 30.143 1.00 90.88 277 THR A C 1
ATOM 2148 O O . THR A 1 277 ? -2.484 4.924 29.313 1.00 90.88 277 THR A O 1
ATOM 2151 N N . GLY A 1 278 ? -3.317 4.976 31.397 1.00 90.31 278 GLY A N 1
ATOM 2152 C CA . GLY A 1 278 ? -2.440 6.011 31.942 1.00 90.31 278 GLY A CA 1
ATOM 2153 C C . GLY A 1 278 ? -2.880 7.446 31.635 1.00 90.31 278 GLY A C 1
ATOM 2154 O O . GLY A 1 278 ? -2.252 8.390 32.117 1.00 90.31 278 GLY A O 1
ATOM 2155 N N . GLY A 1 279 ? -3.942 7.638 30.850 1.00 91.25 279 GLY A N 1
ATOM 2156 C CA . GLY A 1 279 ? -4.498 8.955 30.560 1.00 91.25 279 GLY A CA 1
ATOM 2157 C C . GLY A 1 279 ? -5.433 9.456 31.663 1.00 91.25 279 GLY A C 1
ATOM 2158 O O . GLY A 1 279 ? -6.123 8.686 32.322 1.00 91.25 279 GLY A O 1
ATOM 2159 N N . TRP A 1 280 ? -5.538 10.778 31.824 1.00 94.50 280 TRP A N 1
ATOM 2160 C CA . TRP A 1 280 ? -6.477 11.389 32.784 1.00 94.50 280 TRP A CA 1
ATOM 2161 C C . TRP A 1 280 ? -7.954 11.072 32.473 1.00 94.50 280 TRP A C 1
ATOM 2163 O O . TRP A 1 280 ? -8.809 11.155 33.350 1.00 94.50 280 TRP A O 1
ATOM 2173 N N . TYR A 1 281 ? -8.252 10.715 31.221 1.00 93.25 281 TYR A N 1
ATOM 2174 C CA . TYR A 1 281 ? -9.573 10.320 30.729 1.00 93.25 281 TYR A CA 1
ATOM 2175 C C . TYR A 1 281 ? -9.895 8.836 30.954 1.00 93.25 281 TYR A C 1
ATOM 2177 O O . TYR A 1 281 ? -11.029 8.427 30.705 1.00 93.25 281 TYR A O 1
ATOM 2185 N N . GLU A 1 282 ? -8.926 8.025 31.393 1.00 93.50 282 GLU A N 1
ATOM 2186 C CA . GLU A 1 282 ? -9.041 6.566 31.439 1.00 93.50 282 GLU A CA 1
ATOM 2187 C C . GLU A 1 282 ? -10.278 6.109 32.212 1.00 93.50 282 GLU A C 1
ATOM 2189 O O . GLU A 1 282 ? -11.129 5.399 31.675 1.00 93.50 282 GLU A O 1
ATOM 2194 N N . GLU A 1 283 ? -10.400 6.546 33.466 1.00 96.06 283 GLU A N 1
ATOM 2195 C CA . GLU A 1 283 ? -11.485 6.132 34.355 1.00 96.06 283 GLU A CA 1
ATOM 2196 C C . GLU A 1 283 ? -12.854 6.512 33.778 1.00 96.06 283 GLU A C 1
ATOM 2198 O O . GLU A 1 283 ? -13.767 5.685 33.727 1.00 96.06 283 GLU A O 1
ATOM 2203 N N . ALA A 1 284 ? -12.972 7.736 33.255 1.00 95.00 284 ALA A N 1
ATOM 2204 C CA . ALA A 1 284 ? -14.206 8.242 32.669 1.00 95.00 284 ALA A CA 1
ATOM 2205 C C . ALA A 1 284 ? -14.615 7.455 31.415 1.00 95.00 284 ALA A C 1
ATOM 2207 O O . ALA A 1 284 ? -15.772 7.052 31.288 1.00 95.00 284 ALA A O 1
ATOM 2208 N N . ILE A 1 285 ? -13.680 7.197 30.497 1.00 93.12 285 ILE A N 1
ATOM 2209 C CA . ILE A 1 285 ? -13.966 6.444 29.270 1.00 93.12 285 ILE A CA 1
ATOM 2210 C C . ILE A 1 285 ? -14.329 4.994 29.601 1.00 93.12 285 ILE A C 1
ATOM 2212 O O . ILE A 1 285 ? -15.311 4.471 29.068 1.00 93.12 285 ILE A O 1
ATOM 2216 N N . ARG A 1 286 ? -13.601 4.350 30.524 1.00 92.75 286 ARG A N 1
ATOM 2217 C CA . ARG A 1 286 ? -13.919 2.984 30.965 1.00 92.75 286 ARG A CA 1
ATOM 2218 C C . ARG A 1 286 ? -15.305 2.901 31.602 1.00 92.75 286 ARG A C 1
ATOM 2220 O O . ARG A 1 286 ? -16.022 1.934 31.344 1.00 92.75 286 ARG A O 1
ATOM 2227 N N . GLU A 1 287 ? -15.707 3.899 32.387 1.00 94.19 287 GLU A N 1
ATOM 2228 C CA . GLU A 1 287 ? -17.051 3.975 32.968 1.00 94.19 287 GLU A CA 1
ATOM 2229 C C . GLU A 1 287 ? -18.133 4.115 31.891 1.00 94.19 287 GLU A C 1
ATOM 2231 O O . GLU A 1 287 ? -19.096 3.345 31.860 1.00 94.19 287 GLU A O 1
ATOM 2236 N N . LEU A 1 288 ? -17.965 5.069 30.970 1.00 92.88 288 LEU A N 1
ATOM 2237 C CA . LEU A 1 288 ? -18.917 5.286 29.881 1.00 92.88 288 LEU A CA 1
ATOM 2238 C C . LEU A 1 288 ? -19.041 4.050 28.984 1.00 92.88 288 LEU A C 1
ATOM 2240 O O . LEU A 1 288 ? -20.149 3.724 28.555 1.00 92.88 288 LEU A O 1
ATOM 2244 N N . ASN A 1 289 ? -17.939 3.337 28.745 1.00 91.44 289 ASN A N 1
ATOM 2245 C CA . ASN A 1 289 ? -17.943 2.075 28.014 1.00 91.44 289 ASN A CA 1
ATOM 2246 C C . ASN A 1 289 ? -18.676 0.963 28.774 1.00 91.44 289 ASN A C 1
ATOM 2248 O O . ASN A 1 289 ? -19.544 0.303 28.206 1.00 91.44 289 ASN A O 1
ATOM 2252 N N . ARG A 1 290 ? -18.420 0.798 30.081 1.00 91.00 290 ARG A N 1
ATOM 2253 C CA . ARG A 1 290 ? -19.117 -0.204 30.912 1.00 91.00 290 ARG A CA 1
ATOM 2254 C C . ARG A 1 290 ? -20.631 0.013 30.934 1.00 91.00 290 ARG A C 1
ATOM 2256 O O . ARG A 1 290 ? -21.395 -0.942 31.019 1.00 91.00 290 ARG A O 1
ATOM 2263 N N . ARG A 1 291 ? -21.060 1.271 30.827 1.00 88.62 291 ARG A N 1
ATOM 2264 C CA . ARG A 1 291 ? -22.472 1.672 30.754 1.00 88.62 291 ARG A CA 1
ATOM 2265 C C . ARG A 1 291 ? -23.059 1.612 29.337 1.00 88.62 291 ARG A C 1
ATOM 2267 O O . ARG A 1 291 ? -24.227 1.944 29.162 1.00 88.62 291 ARG A O 1
ATOM 2274 N N . GLY A 1 292 ? -22.274 1.234 28.325 1.00 87.25 292 GLY A N 1
ATOM 2275 C CA . GLY A 1 292 ? -22.691 1.198 26.918 1.00 87.25 292 GLY A CA 1
ATOM 2276 C C . GLY A 1 292 ? -22.946 2.577 26.294 1.00 87.25 292 GLY A C 1
ATOM 2277 O O . GLY A 1 292 ? -23.537 2.667 25.211 1.00 87.25 292 GLY A O 1
ATOM 2278 N N . ILE A 1 293 ? -22.524 3.649 26.976 1.00 89.06 293 ILE A N 1
ATOM 2279 C CA . ILE A 1 293 ? -22.733 5.050 26.594 1.00 89.06 293 ILE A CA 1
ATOM 2280 C C . ILE A 1 293 ? -21.718 5.473 25.534 1.00 89.06 293 ILE A C 1
ATOM 2282 O O . ILE A 1 293 ? -22.104 6.013 24.498 1.00 89.06 293 ILE A O 1
ATOM 2286 N N . MET A 1 294 ? -20.440 5.195 25.782 1.00 88.38 294 MET A N 1
ATOM 2287 C CA . MET A 1 294 ? -19.357 5.421 24.830 1.00 88.38 294 MET A CA 1
ATOM 2288 C C . MET A 1 294 ? -18.927 4.080 24.256 1.00 88.38 294 MET A C 1
ATOM 2290 O O . MET A 1 294 ? -18.688 3.139 25.000 1.00 88.38 294 MET A O 1
ATOM 2294 N N . ILE A 1 295 ? -18.836 3.995 22.937 1.00 78.69 295 ILE A N 1
ATOM 2295 C CA . ILE A 1 295 ? -18.275 2.838 22.245 1.00 78.69 295 ILE A CA 1
ATOM 2296 C C . ILE A 1 295 ? -17.033 3.368 21.542 1.00 78.69 295 ILE A C 1
ATOM 2298 O O . ILE A 1 295 ? -17.116 4.390 20.862 1.00 78.69 295 ILE A O 1
ATOM 2302 N N . GLY A 1 296 ? -15.891 2.727 21.782 1.00 77.56 296 GLY A N 1
ATOM 2303 C CA . GLY A 1 296 ? -14.648 3.067 21.101 1.00 77.56 296 GLY A CA 1
ATOM 2304 C C . GLY A 1 296 ? -14.712 2.756 19.605 1.00 77.56 296 GLY A C 1
ATOM 2305 O O . GLY A 1 296 ? -15.699 2.231 19.093 1.00 77.56 296 GLY A O 1
ATOM 2306 N N . GLU A 1 297 ? -13.626 3.026 18.900 1.00 77.69 297 GLU A N 1
ATOM 2307 C CA . GLU A 1 297 ? -13.492 2.745 17.465 1.00 77.69 297 GLU A CA 1
ATOM 2308 C C . GLU A 1 297 ? -13.327 1.242 17.169 1.00 77.69 297 GLU A C 1
ATOM 2310 O O . GLU A 1 297 ? -13.314 0.823 16.014 1.00 77.69 297 GLU A O 1
ATOM 2315 N N . GLY A 1 298 ? -13.233 0.425 18.222 1.00 68.75 298 GLY A N 1
ATOM 2316 C CA . GLY A 1 298 ? -12.994 -1.013 18.166 1.00 68.75 298 GLY A CA 1
ATOM 2317 C C . GLY A 1 298 ? -11.605 -1.372 18.688 1.00 68.75 298 GLY A C 1
ATOM 2318 O O . GLY A 1 298 ? -10.760 -0.506 18.890 1.00 68.75 298 GLY A O 1
ATOM 2319 N N . ASN A 1 299 ? -11.369 -2.660 18.951 1.00 65.06 299 ASN A N 1
ATOM 2320 C CA . ASN A 1 299 ? -10.058 -3.199 19.346 1.00 65.06 299 ASN A CA 1
ATOM 2321 C C . ASN A 1 299 ? -9.363 -2.401 20.473 1.00 65.06 299 ASN A C 1
ATOM 2323 O O . ASN A 1 299 ? -8.176 -2.106 20.390 1.00 65.06 299 ASN A O 1
ATOM 2327 N N . GLY A 1 300 ? -10.100 -2.011 21.519 1.00 73.88 300 GLY A N 1
ATOM 2328 C CA . GLY A 1 300 ? -9.552 -1.283 22.674 1.00 73.88 300 GLY A CA 1
ATOM 2329 C C . GLY A 1 300 ? -9.240 0.204 22.452 1.00 73.88 300 GLY A C 1
ATOM 2330 O O . GLY A 1 300 ? -8.865 0.863 23.416 1.00 73.88 300 GLY A O 1
ATOM 2331 N N . VAL A 1 301 ? -9.441 0.725 21.236 1.00 84.56 301 VAL A N 1
ATOM 2332 C CA . VAL A 1 301 ? -9.177 2.121 20.861 1.00 84.56 301 VAL A CA 1
ATOM 2333 C C . VAL A 1 301 ? -10.407 2.988 21.119 1.00 84.56 301 VAL A C 1
ATOM 2335 O O . VAL A 1 301 ? -11.509 2.658 20.681 1.00 84.56 301 VAL A O 1
ATOM 2338 N N . PHE A 1 302 ? -10.220 4.125 21.784 1.00 87.44 302 PHE A N 1
ATOM 2339 C CA . PHE A 1 302 ? -11.241 5.148 22.033 1.00 87.44 302 PHE A CA 1
ATOM 2340 C C . PHE A 1 302 ? -10.901 6.507 21.418 1.00 87.44 302 PHE A C 1
ATOM 2342 O O . PHE A 1 302 ? -11.759 7.387 21.394 1.00 87.44 302 PHE A O 1
ATOM 2349 N N . ALA A 1 303 ? -9.674 6.681 20.927 1.00 86.81 303 ALA A N 1
ATOM 2350 C CA . ALA A 1 303 ? -9.155 7.900 20.326 1.00 86.81 303 ALA A CA 1
ATOM 2351 C C . ALA A 1 303 ? -9.445 9.156 21.179 1.00 86.81 303 ALA A C 1
ATOM 2353 O O . ALA A 1 303 ? -10.043 10.116 20.688 1.00 86.81 303 ALA A O 1
ATOM 2354 N N . PRO A 1 304 ? -9.006 9.207 22.455 1.00 88.62 304 PRO A N 1
ATOM 2355 C CA . PRO A 1 304 ? -9.440 10.221 23.427 1.00 88.62 304 PRO A CA 1
ATOM 2356 C C . PRO A 1 304 ? -9.086 11.669 23.049 1.00 88.62 304 PRO A C 1
ATOM 2358 O O . PRO A 1 304 ? -9.685 12.610 23.564 1.00 88.62 304 PRO A O 1
ATOM 2361 N N . ASN A 1 305 ? -8.119 11.858 22.147 1.00 83.69 305 ASN A N 1
ATOM 2362 C CA . ASN A 1 305 ? -7.689 13.171 21.660 1.00 83.69 305 ASN A CA 1
ATOM 2363 C C . ASN A 1 305 ? -8.289 13.542 20.291 1.00 83.69 305 ASN A C 1
ATOM 2365 O O . ASN A 1 305 ? -7.995 14.617 19.766 1.00 83.69 305 ASN A O 1
ATOM 2369 N N . ARG A 1 306 ? -9.093 12.664 19.678 1.00 87.56 306 ARG A N 1
ATOM 2370 C CA . ARG A 1 306 ? -9.739 12.938 18.393 1.00 87.56 306 ARG A CA 1
ATOM 2371 C C . ARG A 1 306 ? -10.909 13.900 18.590 1.00 87.56 306 ARG A C 1
ATOM 2373 O O . ARG A 1 306 ? -11.682 13.791 19.539 1.00 87.56 306 ARG A O 1
ATOM 2380 N N . ALA A 1 307 ? -11.081 14.820 17.643 1.00 83.50 307 ALA A N 1
ATOM 2381 C CA . ALA A 1 307 ? -12.292 15.625 17.574 1.00 83.50 307 ALA A CA 1
ATOM 2382 C C . ALA A 1 307 ? -13.522 14.733 17.318 1.00 83.50 307 ALA A C 1
ATOM 2384 O O . ALA A 1 307 ? -13.554 13.952 16.364 1.00 83.50 307 ALA A O 1
ATOM 2385 N N . ILE A 1 308 ? -14.552 14.881 18.149 1.00 85.00 308 ILE A N 1
ATOM 2386 C CA . ILE A 1 308 ? -15.835 14.205 17.949 1.00 85.00 308 ILE A CA 1
ATOM 2387 C C . ILE A 1 308 ? -16.708 14.985 16.963 1.00 85.00 308 ILE A C 1
ATOM 2389 O O . ILE A 1 308 ? -16.736 16.219 16.955 1.00 85.00 308 ILE A O 1
ATOM 2393 N N . THR A 1 309 ? -17.460 14.268 16.138 1.00 87.50 309 THR A N 1
ATOM 2394 C CA . THR A 1 309 ? -18.479 14.854 15.267 1.00 87.50 309 THR A CA 1
ATOM 2395 C C . THR A 1 309 ? -19.721 15.251 16.070 1.00 87.50 309 THR A C 1
ATOM 2397 O O . THR A 1 309 ? -19.996 14.736 17.156 1.00 87.50 309 THR A O 1
ATOM 2400 N N . ARG A 1 310 ? -20.545 16.146 15.510 1.00 87.06 310 ARG A N 1
ATOM 2401 C CA . ARG A 1 310 ? -21.836 16.529 16.117 1.00 87.06 310 ARG A CA 1
ATOM 2402 C C . ARG A 1 310 ? -22.782 15.332 16.284 1.00 87.06 310 ARG A C 1
ATOM 2404 O O . ARG A 1 310 ? -23.550 15.298 17.240 1.00 87.06 310 ARG A O 1
ATOM 2411 N N . ALA A 1 311 ? -22.719 14.367 15.365 1.00 87.69 311 ALA A N 1
ATOM 2412 C CA . ALA A 1 311 ? -23.518 13.146 15.406 1.00 87.69 311 ALA A CA 1
ATOM 2413 C C . ALA A 1 311 ? -23.068 12.209 16.541 1.00 87.69 311 ALA A C 1
ATOM 2415 O O . ALA A 1 311 ? -23.903 11.739 17.311 1.00 87.69 311 ALA A O 1
ATOM 2416 N N . GLU A 1 312 ? -21.756 12.001 16.699 1.00 87.50 312 GLU A N 1
ATOM 2417 C CA . GLU A 1 312 ? -21.190 11.234 17.820 1.00 87.50 312 GLU A CA 1
ATOM 2418 C C . GLU A 1 312 ? -21.522 11.894 19.165 1.00 87.50 312 GLU A C 1
ATOM 2420 O O . GLU A 1 312 ? -21.937 11.215 20.104 1.00 87.50 312 GLU A O 1
ATOM 2425 N N . PHE A 1 313 ? -21.438 13.228 19.245 1.00 90.75 313 PHE A N 1
ATOM 2426 C CA . PHE A 1 313 ? -21.854 13.978 20.431 1.00 90.75 313 PHE A CA 1
ATOM 2427 C C . PHE A 1 313 ? -23.342 13.774 20.757 1.00 90.75 313 PHE A C 1
ATOM 2429 O O . PHE A 1 313 ? -23.685 13.474 21.900 1.00 90.75 313 PHE A O 1
ATOM 2436 N N . ALA A 1 314 ? -24.234 13.884 19.765 1.00 92.69 314 ALA A N 1
ATOM 2437 C CA . ALA A 1 314 ? -25.667 13.650 19.961 1.00 92.69 314 ALA A CA 1
ATOM 2438 C C . ALA A 1 314 ? -25.946 12.223 20.462 1.00 92.69 314 ALA A C 1
ATOM 2440 O O . ALA A 1 314 ? -26.728 12.026 21.391 1.00 92.69 314 ALA A O 1
ATOM 2441 N N . GLN A 1 315 ? -25.257 11.225 19.908 1.00 91.69 315 GLN A N 1
ATOM 2442 C CA . GLN A 1 315 ? -25.367 9.842 20.362 1.00 91.69 315 GLN A CA 1
ATOM 2443 C C . GLN A 1 315 ? -24.898 9.662 21.811 1.00 91.69 315 GLN A C 1
ATOM 2445 O O . GLN A 1 315 ? -25.565 8.964 22.583 1.00 91.69 315 GLN A O 1
ATOM 2450 N N . LEU A 1 316 ? -23.794 10.310 22.193 1.00 92.50 316 LEU A N 1
ATOM 2451 C CA . LEU A 1 316 ? -23.262 10.267 23.553 1.00 92.50 316 LEU A CA 1
ATOM 2452 C C . LEU A 1 316 ? -24.257 10.864 24.555 1.00 92.50 316 LEU A C 1
ATOM 2454 O O . LEU A 1 316 ? -24.547 10.237 25.575 1.00 92.50 316 LEU A O 1
ATOM 2458 N N . ILE A 1 317 ? -24.829 12.033 24.253 1.00 94.44 317 ILE A N 1
ATOM 2459 C CA . ILE A 1 317 ? -25.830 12.692 25.105 1.00 94.44 317 ILE A CA 1
ATOM 2460 C C . ILE A 1 317 ? -27.104 11.855 25.207 1.00 94.44 317 ILE A C 1
ATOM 2462 O O . ILE A 1 317 ? -27.591 11.613 26.313 1.00 94.44 317 ILE A O 1
ATOM 2466 N N . SER A 1 318 ? -27.604 11.349 24.076 1.00 95.50 318 SER A N 1
ATOM 2467 C CA . SER A 1 318 ? -28.794 10.501 24.048 1.00 95.50 318 SER A CA 1
ATOM 2468 C C . SER A 1 318 ? -28.668 9.291 24.967 1.00 95.50 318 SER A C 1
ATOM 2470 O O . SER A 1 318 ? -29.625 8.957 25.665 1.00 95.50 318 SER A O 1
ATOM 2472 N N . LYS A 1 319 ? -27.506 8.628 24.966 1.00 93.56 319 LYS A N 1
ATOM 2473 C CA . LYS A 1 319 ? -27.251 7.473 25.832 1.00 93.56 319 LYS A CA 1
ATOM 2474 C C . LYS A 1 319 ? -26.998 7.883 27.280 1.00 93.56 319 LYS A C 1
ATOM 2476 O O . LYS A 1 319 ? -27.512 7.239 28.186 1.00 93.56 319 LYS A O 1
ATOM 2481 N N . SER A 1 320 ? -26.261 8.972 27.500 1.00 93.69 320 SER A N 1
ATOM 2482 C CA . SER A 1 320 ? -25.939 9.478 28.843 1.00 93.69 320 SER A CA 1
ATOM 2483 C C . SER A 1 320 ? -27.187 9.847 29.642 1.00 93.69 320 SER A C 1
ATOM 2485 O O . SER A 1 320 ? -27.251 9.575 30.839 1.00 93.69 320 SER A O 1
ATOM 2487 N N . LEU A 1 321 ? -28.175 10.443 28.971 1.00 95.19 321 LEU A N 1
ATOM 2488 C CA . LEU A 1 321 ? -29.434 10.887 29.570 1.00 95.19 321 LEU A CA 1
ATOM 2489 C C . LEU A 1 321 ? -30.568 9.862 29.430 1.00 95.19 321 LEU A C 1
ATOM 2491 O O . LEU A 1 321 ? -31.673 10.128 29.893 1.00 95.19 321 LEU A O 1
ATOM 2495 N N . ASN A 1 322 ? -30.309 8.713 28.792 1.00 94.50 322 ASN A N 1
ATOM 2496 C CA . ASN A 1 322 ? -31.307 7.683 28.495 1.00 94.50 322 ASN A CA 1
ATOM 2497 C C . ASN A 1 322 ? -32.583 8.263 27.848 1.00 94.50 322 ASN A C 1
ATOM 2499 O O . ASN A 1 322 ? -33.702 8.037 28.313 1.00 94.50 322 ASN A O 1
ATOM 2503 N N . LEU A 1 323 ? -32.404 9.072 26.800 1.00 95.81 323 LEU A N 1
ATOM 2504 C CA . LEU A 1 323 ? -33.507 9.800 26.173 1.00 95.81 323 LEU A CA 1
ATOM 2505 C C . LEU A 1 323 ? -34.518 8.844 25.514 1.00 95.81 323 LEU A C 1
ATOM 2507 O O . LEU A 1 323 ? -34.110 7.847 24.901 1.00 95.81 323 LEU A O 1
ATOM 2511 N N . PRO A 1 324 ? -35.829 9.150 25.573 1.00 95.12 324 PRO A N 1
ATOM 2512 C CA . PRO A 1 324 ? -36.852 8.374 24.877 1.00 95.12 324 PRO A CA 1
ATOM 2513 C C . PRO A 1 324 ? -36.651 8.434 23.360 1.00 95.12 324 PRO A C 1
ATOM 2515 O O . PRO A 1 324 ? -35.947 9.307 22.852 1.00 95.12 324 PRO A O 1
ATOM 2518 N N . ALA A 1 325 ? -37.264 7.494 22.636 1.00 94.06 325 ALA A N 1
ATOM 2519 C CA . ALA A 1 325 ? -37.232 7.490 21.177 1.00 94.06 325 ALA A CA 1
ATOM 2520 C C . ALA A 1 325 ? -37.773 8.820 20.626 1.00 94.06 325 ALA A C 1
ATOM 2522 O O . ALA A 1 325 ? -38.761 9.348 21.135 1.00 94.06 325 ALA A O 1
ATOM 2523 N N . GLY A 1 326 ? -37.107 9.344 19.598 1.00 91.44 326 GLY A N 1
ATOM 2524 C CA . GLY A 1 326 ? -37.485 10.583 18.928 1.00 91.44 326 GLY A CA 1
ATOM 2525 C C . GLY A 1 326 ? -37.860 10.343 17.470 1.00 91.44 326 GLY A C 1
ATOM 2526 O O . GLY A 1 326 ? -37.356 9.422 16.826 1.00 91.44 326 GLY A O 1
ATOM 2527 N N . ASP A 1 327 ? -38.725 11.199 16.947 1.00 92.19 327 ASP A N 1
ATOM 2528 C CA . ASP A 1 327 ? -39.221 11.213 15.569 1.00 92.19 327 ASP A CA 1
ATOM 2529 C C . ASP A 1 327 ? -38.741 12.438 14.769 1.00 92.19 327 ASP A C 1
ATOM 2531 O O . ASP A 1 327 ? -39.147 12.624 13.620 1.00 92.19 327 ASP A O 1
ATOM 2535 N N . ALA A 1 328 ? -37.839 13.248 15.340 1.00 89.56 328 ALA A N 1
ATOM 2536 C CA . ALA A 1 328 ? -37.244 14.388 14.653 1.00 89.56 328 ALA A CA 1
ATOM 2537 C C . ALA A 1 328 ? -36.609 13.976 13.312 1.00 89.56 328 ALA A C 1
ATOM 2539 O O . ALA A 1 328 ? -35.992 12.916 13.184 1.00 89.56 328 ALA A O 1
ATOM 2540 N N . SER A 1 329 ? -36.741 14.838 12.304 1.00 86.94 329 SER A N 1
ATOM 2541 C CA . SER A 1 329 ? -36.260 14.583 10.946 1.00 86.94 329 SER A CA 1
ATOM 2542 C C . SER A 1 329 ? -35.427 15.751 10.430 1.00 86.94 329 SER A C 1
ATOM 2544 O O . SER A 1 329 ? -35.749 16.913 10.677 1.00 86.94 329 SER A O 1
ATOM 2546 N N . PHE A 1 330 ? -34.374 15.425 9.682 1.00 86.81 330 PHE A N 1
ATOM 2547 C CA . PHE A 1 330 ? -33.470 16.373 9.037 1.00 86.81 330 PHE A CA 1
ATOM 2548 C C . PHE A 1 330 ? -33.225 15.938 7.589 1.00 86.81 330 PHE A C 1
ATOM 2550 O O . PHE A 1 330 ? -33.254 14.743 7.290 1.00 86.81 330 PHE A O 1
ATOM 2557 N N . LYS A 1 331 ? -32.989 16.897 6.684 1.00 87.50 331 LYS A N 1
ATOM 2558 C CA . LYS A 1 331 ? -32.764 16.611 5.252 1.00 87.50 331 LYS A CA 1
ATOM 2559 C C . LYS A 1 331 ? -31.479 15.810 5.017 1.00 87.50 331 LYS A C 1
ATOM 2561 O O . LYS A 1 331 ? -31.464 14.923 4.176 1.00 87.50 331 LYS A O 1
ATOM 2566 N N . ASP A 1 332 ? -30.447 16.112 5.794 1.00 84.12 332 ASP A N 1
ATOM 2567 C CA . ASP A 1 332 ? -29.099 15.535 5.767 1.00 84.12 332 ASP A CA 1
ATOM 2568 C C . ASP A 1 332 ? -28.953 14.304 6.680 1.00 84.12 332 ASP A C 1
ATOM 2570 O O . ASP A 1 332 ? -27.863 13.760 6.842 1.00 84.12 332 ASP A O 1
ATOM 2574 N N . LEU A 1 333 ? -30.041 13.808 7.286 1.00 84.88 333 LEU A N 1
ATOM 2575 C CA . LEU A 1 333 ? -29.962 12.661 8.198 1.00 84.88 333 LEU A CA 1
ATOM 2576 C C . LEU A 1 333 ? -29.440 11.392 7.501 1.00 84.88 333 LEU A C 1
ATOM 2578 O O . LEU A 1 333 ? -28.831 10.538 8.146 1.00 84.88 333 LEU A O 1
ATOM 2582 N N . ASN A 1 334 ? -29.677 11.270 6.193 1.00 84.75 334 ASN A N 1
ATOM 2583 C CA . ASN A 1 334 ? -29.182 10.154 5.392 1.00 84.75 334 ASN A CA 1
ATOM 2584 C C . ASN A 1 334 ? -27.676 10.236 5.105 1.00 84.75 334 ASN A C 1
ATOM 2586 O O . ASN A 1 334 ? -27.072 9.197 4.852 1.00 84.75 334 ASN A O 1
ATOM 2590 N N . ASP A 1 335 ? -27.068 11.413 5.238 1.00 83.69 335 ASP A N 1
ATOM 2591 C CA . ASP A 1 335 ? -25.624 11.606 5.069 1.00 83.69 335 ASP A CA 1
ATOM 2592 C C . ASP A 1 335 ? -24.859 11.197 6.342 1.00 83.69 335 ASP A C 1
ATOM 2594 O O . ASP A 1 335 ? -23.663 10.911 6.312 1.00 83.69 335 ASP A O 1
ATOM 2598 N N . ALA A 1 336 ? -25.553 11.127 7.486 1.00 78.81 336 ALA A N 1
ATOM 2599 C CA . ALA A 1 336 ? -24.993 10.640 8.739 1.00 78.81 336 ALA A CA 1
ATOM 2600 C C . ALA A 1 336 ? -24.905 9.104 8.775 1.00 78.81 336 ALA A C 1
ATOM 2602 O O . ALA A 1 336 ? -25.791 8.392 8.278 1.00 78.81 336 ALA A O 1
ATOM 2603 N N . ASN A 1 337 ? -23.879 8.598 9.472 1.00 77.62 337 ASN A N 1
ATOM 2604 C CA . ASN A 1 337 ? -23.719 7.173 9.765 1.00 77.62 337 ASN A CA 1
ATOM 2605 C C . ASN A 1 337 ? -25.000 6.619 10.413 1.00 77.62 337 ASN A C 1
ATOM 2607 O O . ASN A 1 337 ? -25.503 7.176 11.393 1.00 77.62 337 ASN A O 1
ATOM 2611 N N . SER A 1 338 ? -25.519 5.516 9.866 1.00 83.88 338 SER A N 1
ATOM 2612 C CA . SER A 1 338 ? -26.791 4.908 10.271 1.00 83.88 338 SER A CA 1
ATOM 2613 C C . SER A 1 338 ? -26.875 4.613 11.771 1.00 83.88 338 SER A C 1
ATOM 2615 O O . SER A 1 338 ? -27.933 4.811 12.367 1.00 83.88 338 SER A O 1
ATOM 2617 N N . THR A 1 339 ? -25.756 4.238 12.397 1.00 80.75 339 THR A N 1
ATOM 2618 C CA . THR A 1 339 ? -25.668 3.921 13.833 1.00 80.75 339 THR A CA 1
ATOM 2619 C C . THR A 1 339 ? -25.816 5.138 14.751 1.00 80.75 339 THR A C 1
ATOM 2621 O O . THR A 1 339 ? -26.161 4.976 15.918 1.00 80.75 339 THR A O 1
ATOM 2624 N N . LEU A 1 340 ? -25.607 6.354 14.232 1.00 88.75 340 LEU A N 1
ATOM 2625 C CA . LEU A 1 340 ? -25.712 7.612 14.984 1.00 88.75 340 LEU A CA 1
ATOM 2626 C C . LEU A 1 340 ? -27.069 8.304 14.795 1.00 88.75 340 LEU A C 1
ATOM 2628 O O . LEU A 1 340 ? -27.409 9.231 15.535 1.00 88.75 340 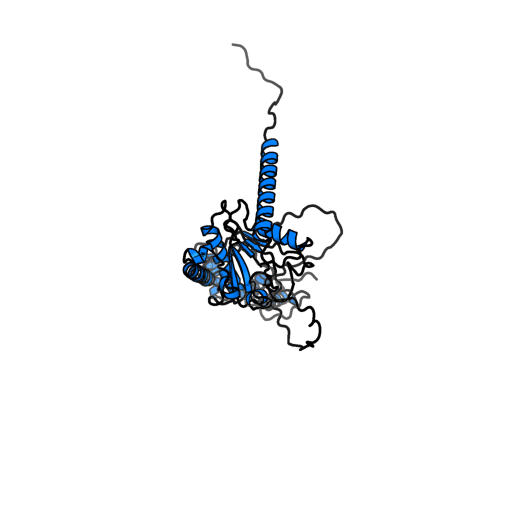LEU A O 1
ATOM 2632 N N . ARG A 1 341 ? -27.862 7.869 13.804 1.00 91.06 341 ARG A N 1
ATOM 2633 C CA . ARG A 1 341 ? -29.142 8.505 13.454 1.00 91.06 341 ARG A CA 1
ATOM 2634 C C . ARG A 1 341 ? -30.131 8.476 14.613 1.00 91.06 341 ARG A C 1
ATOM 2636 O O . ARG A 1 341 ? -30.822 9.466 14.830 1.00 91.06 341 ARG A O 1
ATOM 2643 N N . ASP A 1 342 ? -30.186 7.382 15.371 1.00 91.19 342 ASP A N 1
ATOM 2644 C CA . ASP A 1 342 ? -31.077 7.264 16.532 1.00 91.19 342 ASP A CA 1
ATOM 2645 C C . ASP A 1 342 ? -30.738 8.311 17.606 1.00 91.19 342 ASP A C 1
ATOM 2647 O O . ASP A 1 342 ? -31.613 9.054 18.049 1.00 91.19 342 ASP A O 1
ATOM 2651 N N . GLY A 1 343 ? -29.453 8.472 17.938 1.00 93.06 343 GLY A N 1
ATOM 2652 C CA . GLY A 1 343 ? -28.989 9.500 18.868 1.00 93.06 343 GLY A CA 1
ATOM 2653 C C . GLY A 1 343 ? -29.332 10.924 18.430 1.00 93.06 343 GLY A C 1
ATOM 2654 O O . GLY A 1 343 ? -29.755 11.738 19.254 1.00 93.06 343 GLY A O 1
ATOM 2655 N N . ILE A 1 344 ? -29.214 11.220 17.132 1.00 93.62 344 ILE A N 1
ATOM 2656 C CA . ILE A 1 344 ? -29.615 12.515 16.561 1.00 93.62 344 ILE A CA 1
ATOM 2657 C C . ILE A 1 344 ? -31.115 12.752 16.776 1.00 93.62 344 ILE A C 1
ATOM 2659 O O . ILE A 1 344 ? -31.497 13.798 17.306 1.00 93.62 344 ILE A O 1
ATOM 2663 N N . LYS A 1 345 ? -31.965 11.778 16.421 1.00 94.62 345 LYS A N 1
ATOM 2664 C CA . LYS A 1 345 ? -33.427 11.898 16.546 1.00 94.62 345 LYS A CA 1
ATOM 2665 C C . LYS A 1 345 ? -33.865 12.134 17.987 1.00 94.62 345 LYS A C 1
ATOM 2667 O O . LYS A 1 345 ? -34.606 13.075 18.255 1.00 94.62 345 LYS A O 1
ATOM 2672 N N . ARG A 1 346 ? -33.373 11.318 18.922 1.00 96.31 346 ARG A N 1
ATOM 2673 C CA . ARG A 1 346 ? -33.717 11.410 20.351 1.00 96.31 346 ARG A CA 1
ATOM 2674 C C . ARG A 1 346 ? -33.320 12.751 20.951 1.00 96.31 346 ARG A C 1
ATOM 2676 O O . ARG A 1 346 ? -34.118 13.399 21.623 1.00 96.31 346 ARG A O 1
ATOM 2683 N N . THR A 1 347 ? -32.096 13.189 20.673 1.00 96.06 347 THR A N 1
ATOM 2684 C CA . THR A 1 347 ? -31.548 14.434 21.226 1.00 96.06 347 THR A CA 1
ATOM 2685 C C . THR A 1 347 ? -32.256 15.665 20.656 1.00 96.06 347 THR A C 1
ATOM 2687 O O . THR A 1 347 ? -32.471 16.642 21.374 1.00 96.06 347 THR A O 1
ATOM 2690 N N . ALA A 1 348 ? -32.664 15.613 19.385 1.00 94.69 348 ALA A N 1
ATOM 2691 C CA . ALA A 1 348 ? -33.451 16.665 18.752 1.00 94.69 348 ALA A CA 1
ATOM 2692 C C . ALA A 1 348 ? -34.893 16.715 19.279 1.00 94.69 348 ALA A C 1
ATOM 2694 O O . ALA A 1 348 ? -35.356 17.787 19.660 1.00 94.69 348 ALA A O 1
ATOM 2695 N N . SER A 1 349 ? -35.586 15.573 19.376 1.00 95.56 349 SER A N 1
ATOM 2696 C CA . SER A 1 349 ? -36.941 15.505 19.951 1.00 95.56 349 SER A CA 1
ATOM 2697 C C . SER A 1 349 ? -36.975 15.934 21.423 1.00 95.56 349 SER A C 1
ATOM 2699 O O . SER A 1 349 ? -37.974 16.482 21.877 1.00 95.56 349 SER A O 1
ATOM 2701 N N . ALA A 1 350 ? -35.877 15.750 22.163 1.00 95.94 350 ALA A N 1
ATOM 2702 C CA . ALA A 1 350 ? -35.718 16.253 23.528 1.00 95.94 350 ALA A CA 1
ATOM 2703 C C . ALA A 1 350 ? -35.395 17.763 23.614 1.00 95.94 350 ALA A C 1
ATOM 2705 O O . ALA A 1 350 ? -35.265 18.294 24.715 1.00 95.94 350 ALA A O 1
ATOM 2706 N N . GLY A 1 351 ? -35.225 18.460 22.483 1.00 93.88 351 GLY A N 1
ATOM 2707 C CA . GLY A 1 351 ? -34.922 19.895 22.432 1.00 93.88 351 GLY A CA 1
ATOM 2708 C C . GLY A 1 351 ? -33.479 20.269 22.791 1.00 93.88 351 GLY A C 1
ATOM 2709 O O . GLY A 1 351 ? -33.181 21.450 22.966 1.00 93.88 351 GLY A O 1
ATOM 2710 N N . ILE A 1 352 ? -32.575 19.290 22.899 1.00 94.19 352 ILE A N 1
ATOM 2711 C CA . ILE A 1 352 ? -31.177 19.507 23.305 1.00 94.19 352 ILE A CA 1
ATOM 2712 C C . ILE A 1 352 ? -30.324 19.984 22.124 1.00 94.19 352 ILE A C 1
ATOM 2714 O O . ILE A 1 352 ? -29.431 20.814 22.291 1.00 94.19 352 ILE A O 1
ATOM 2718 N N . ILE A 1 353 ? -30.597 19.473 20.921 1.00 90.75 353 ILE A N 1
ATOM 2719 C CA . ILE A 1 353 ? -29.980 19.952 19.680 1.00 90.75 353 ILE A CA 1
ATOM 2720 C C . ILE A 1 353 ? -31.042 20.498 18.732 1.00 90.75 353 ILE A C 1
ATOM 2722 O O . ILE A 1 353 ? -32.197 20.082 18.757 1.00 90.75 353 ILE A O 1
ATOM 2726 N N . GLN A 1 354 ? -30.622 21.411 17.861 1.00 86.19 354 GLN A N 1
ATOM 2727 C CA . GLN A 1 354 ? -31.450 21.983 16.805 1.00 86.19 354 GLN A CA 1
ATOM 2728 C C . GLN A 1 354 ? -30.682 21.925 15.480 1.00 86.19 354 GLN A C 1
ATOM 2730 O O . GLN A 1 354 ? -29.452 22.064 15.456 1.00 86.19 354 GLN A O 1
ATOM 2735 N N . GLY A 1 355 ? -31.403 21.700 14.382 1.00 75.81 355 GLY A N 1
ATOM 2736 C CA . GLY A 1 355 ? -30.845 21.768 13.032 1.00 75.81 355 GLY A CA 1
ATOM 2737 C C . GLY A 1 355 ? -30.683 23.211 12.557 1.00 75.81 355 GLY A C 1
ATOM 2738 O O . GLY A 1 355 ? -31.288 24.132 13.106 1.00 75.81 355 GLY A O 1
ATOM 2739 N N . ARG A 1 356 ? -29.880 23.410 11.511 1.00 68.81 356 ARG A N 1
ATOM 2740 C CA . ARG A 1 356 ? -29.924 24.628 10.692 1.00 68.81 356 ARG A CA 1
ATOM 2741 C C . ARG A 1 356 ? -30.625 24.247 9.392 1.00 68.81 356 ARG A C 1
ATOM 2743 O O . ARG A 1 356 ? -30.155 23.339 8.716 1.00 68.81 356 ARG A O 1
ATOM 2750 N N . GLY A 1 357 ? -31.793 24.842 9.158 1.00 55.78 357 GLY A N 1
ATOM 2751 C CA . GLY A 1 357 ? -32.667 24.533 8.022 1.00 55.78 357 GLY A CA 1
ATOM 2752 C C . GLY A 1 357 ? -32.151 25.048 6.691 1.00 55.78 357 GLY A C 1
ATOM 2753 O O . GLY A 1 357 ? -31.433 26.074 6.712 1.00 55.78 357 GLY A O 1
#

Nearest PDB structures (foldseek):
  3rdr-assembly1_A  TM=9.758E-01  e=8.207E-20  Bacillus subtilis
  3hmb-assembly3_C  TM=9.792E-01  e=1.996E-19  Bacillus subtilis
  1yb0-assembly1_B  TM=9.023E-01  e=7.608E-15  Bacillus anthracis
  2ar3-assembly1_C  TM=9.149E-01  e=3.768E-14  Bacillus anthracis
  2l47-assembly1_A  TM=9.128E-01  e=8.639E-14  Bacillus phage Gamma

Solvent-accessible surface area (backbone atoms only — not comparable to full-atom values): 20600 Å² total; per-residue (Å²): 142,83,85,89,80,88,84,90,86,90,81,92,85,81,84,88,79,76,68,65,62,58,56,51,50,53,52,52,51,52,54,44,50,55,52,13,40,52,51,53,52,62,75,39,75,88,55,52,15,39,34,102,63,85,86,71,91,78,74,94,71,87,83,79,88,74,94,68,89,84,77,87,82,71,80,94,74,78,89,81,83,88,76,92,71,96,74,81,96,69,89,80,76,88,88,74,92,42,60,53,88,85,34,44,39,44,85,50,64,44,57,80,88,25,62,33,40,38,55,68,44,78,22,70,51,56,31,39,31,37,37,45,60,85,36,48,50,58,59,33,33,19,68,43,51,44,53,44,50,36,51,47,20,77,48,87,60,84,60,26,47,27,51,28,31,28,20,16,56,71,38,34,28,31,32,46,61,78,50,36,30,35,23,64,26,32,39,44,89,29,62,46,12,44,21,29,48,32,35,33,31,27,48,13,68,80,51,48,48,72,45,4,52,52,47,43,30,38,48,51,22,48,48,28,68,78,60,64,35,52,78,90,34,57,41,46,35,28,78,54,55,65,49,80,31,30,43,68,43,57,78,68,68,37,55,66,61,47,55,56,49,19,51,52,47,36,54,55,74,60,44,66,45,64,70,38,77,93,45,96,56,27,67,60,52,54,50,34,36,76,69,68,34,44,77,54,87,50,50,54,26,58,60,85,87,59,87,78,50,74,47,58,48,27,27,36,50,22,47,70,67,64,52,63,92,40,82,52,84,61,94,64,52,81,79,43,60,75,90,32,44,61,19,40,15,16,26,34,58,68,67,77,48,81,84,86,133

Sequence (357 aa):
MVSFAEEQQSVNNKQSTSLQVQGNTDQLQTTTDEQALKSIEASFEEVDGRGGGTVDNRKVDSLQRSEGIHEETGTLTVPNNSNRTKRSLSPISPSTSSTINGVPFTEWIVPAGNDNIRPQNYMSPKYITIHETDNTSVGAGARNHAQYLYNQAVGNTDRAASWHFTVDDKEIYQHLPLNENGWHAGDGDGPGNRESIAIEIAVNSDGNYSKAVDNAKKLVAYLMKETGVPLNNIVKHQKWSGKICPANMINNGQWDVFVNSVEGYYNNLYQPKDDITGGWYEEAIRELNRRGIMIGEGNGVFAPNRAITRAEFAQLISKSLNLPAGDASFKDLNDANSTLRDGIKRTASAGIIQGRG

Foldseek 3Di:
DDDDDDDDDDDDDDDDDPPPVVVVVVVVVVVLLVVLLVLLCVLPVPDALQAPDDPPPPDPDDDDDDDDDDDDDDDPDDDDDDDDDDDDDDDDDDPDQDDQLNATEDELAADPDDCLLFVFDFEQAQAAEEFESPRQAAPNAFVSVSVSSNCCRVDDDPGRFYAQWEFFLHHIYGHHDPRGFGRHLNQRCDCPRHHYHYYYQYNHNPTDSVSSLVSVLSVLLRCCVSRVHDLVRYYYSCVRPVPCGVPVCVVVVNVVVSSVSSVVNNVVVLAQPQPLPPHPCNVVQVVCVVLVLQDAPHSNHNPVVDDDDPLNVLSSVCSVVVFDFADDDDPCLVVDDPVSSRSVRRCVRVVNDDDDD

InterPro domains:
  IPR001119 S-layer homology domain [PF00395] (275-314)
  IPR001119 S-layer homology domain [PS51272] (268-331)
  IPR002502 N-acetylmuramoyl-L-alanine amidase domain [PF01510] (122-247)
  IPR002502 N-acetylmuramoyl-L-alanine amidase domain [SM00644] (112-258)
  IPR002502 N-acetylmuramoyl-L-alanine amidase domain [cd06583] (124-249)
  IPR036505 N-acetylmuramoyl-L-alanine amidase/PGRP domain superfamily [G3DSA:3.40.80.10] (103-263)
  IPR036505 N-acetylmuramoyl-L-alanine amidase/PGRP domain superfamily [SSF55846] (105-264)
  IPR051206 N-acetylmuramoyl-L-alanine amidase 2 [PTHR30417] (108-305)